Protein A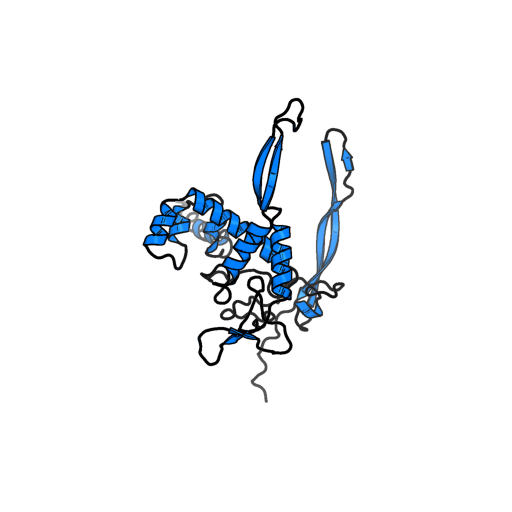F-A0AAU9YU44-F1 (afdb_monomer)

Mean predicted aligned error: 12.88 Å

Solvent-accessible surface area (backbone atoms only — not comparable to full-atom values): 16798 Å² total; per-residue (Å²): 136,88,78,81,94,77,74,73,80,78,52,57,66,65,57,58,67,72,68,58,75,82,84,77,38,76,64,49,55,58,68,41,95,79,55,57,48,57,62,41,44,72,65,51,68,92,61,50,74,71,54,37,56,50,42,60,73,37,44,70,58,49,50,53,50,30,52,50,52,50,55,48,48,52,45,45,25,59,76,22,61,48,40,60,62,37,68,71,79,63,65,78,61,76,39,99,62,51,97,82,49,85,65,71,52,60,57,51,49,54,50,43,52,63,70,44,48,38,82,44,69,52,52,71,25,78,98,68,32,63,87,43,63,53,71,46,82,36,77,48,66,62,66,61,45,45,54,51,50,50,53,32,57,79,63,43,42,58,30,37,75,36,95,83,70,83,48,75,38,66,66,54,82,89,55,80,80,82,55,99,85,52,42,69,44,74,72,81,83,74,73,33,61,45,66,34,81,88,80,62,25,82,27,22,52,73,36,76,36,34,84,90,46,90,54,54,34,6,38,62,60,34,23,64,71,62,44,63,47,80,44,82,43,78,43,82,42,82,36,84,70,42,80,44,92,98,79,47,77,49,59,45,85,38,82,43,82,41,80,46,36,27,15,38,65,80,78,76,92,81,80,88,83,89,131

Secondary structure (DSSP, 8-state):
-PPP--SSTTTHHHHHTSSS-S---TTHHHH-TT--HHHHHHH-TT--HHHHHHHHH-HHHHHHHHHHHHHHHHHHHHHHTTSSS-SPPPTT-SSTTGGG-SSHHHHHHHHHHHHTEEEEEEE-SGGG-SSSEEEEEEEPPHHHHHHHHHHHHHT-EEEEE-TTSSSEEESSTTSPPPPTTS-EESSPPP-TTSEETTTTEE-STT-EEBSS--STTBHHHHTTTS-EEEEEEEEEEEEEEEEETTTEEEEEEEEEEEEEEEEPPPPPS--SS--

Nearest PDB structures (foldseek):
  6ahy-assembly1_B  TM=8.128E-01  e=7.103E-20  Homo sapiens
  6ahy-assembly2_D  TM=7.631E-01  e=2.679E-19  Homo sapiens
  8tzp-assembly1_A  TM=7.710E-01  e=1.688E-19  Homo sapiens
  8tzr-assembly1_A  TM=7.557E-01  e=5.416E-17  Homo sapiens
  7drt-assembly1_A  TM=7.229E-01  e=9.158E-16  Homo sapiens

pLDDT: mean 78.81, std 18.18, range [33.81, 97.5]

Organism: Phodopus roborovskii (NCBI:txid109678)

Structure (mmCIF, N/CA/C/O backbone):
data_AF-A0AAU9YU44-F1
#
_entry.id   AF-A0AAU9YU44-F1
#
loop_
_atom_site.group_PDB
_atom_site.id
_atom_site.type_symbol
_atom_site.label_atom_id
_atom_site.label_alt_id
_atom_site.label_comp_id
_atom_site.label_asym_id
_atom_site.label_entity_id
_atom_site.label_seq_id
_atom_site.pdbx_PDB_ins_code
_atom_site.Cartn_x
_atom_site.Cartn_y
_atom_site.Cartn_z
_atom_site.occupancy
_atom_site.B_iso_or_equiv
_atom_site.auth_seq_id
_atom_site.auth_comp_id
_atom_site.auth_asym_id
_atom_site.auth_atom_id
_atom_site.pdbx_PDB_model_num
ATOM 1 N N . MET A 1 1 ? -11.456 -53.981 -44.068 1.00 38.41 1 MET A N 1
ATOM 2 C CA . MET A 1 1 ? -11.001 -53.810 -42.672 1.00 38.41 1 MET A CA 1
ATOM 3 C C . MET A 1 1 ? -11.144 -52.339 -42.321 1.00 38.41 1 MET A C 1
ATOM 5 O O . MET A 1 1 ? -10.368 -51.526 -42.798 1.00 38.41 1 MET A O 1
ATOM 9 N N . ASN A 1 2 ? -12.216 -52.006 -41.601 1.00 33.81 2 ASN A N 1
ATOM 10 C CA . ASN A 1 2 ? -12.519 -50.652 -41.141 1.00 33.81 2 ASN A CA 1
ATOM 11 C C . ASN A 1 2 ? -11.660 -50.336 -39.914 1.00 33.81 2 ASN A C 1
ATOM 13 O O . ASN A 1 2 ? -11.739 -51.052 -38.918 1.00 33.81 2 ASN A O 1
ATOM 17 N N . VAL A 1 3 ? -10.873 -49.264 -39.978 1.00 42.62 3 VAL A N 1
ATOM 18 C CA . VAL A 1 3 ? -10.210 -48.673 -38.809 1.00 42.62 3 VAL A CA 1
ATOM 19 C C . VAL A 1 3 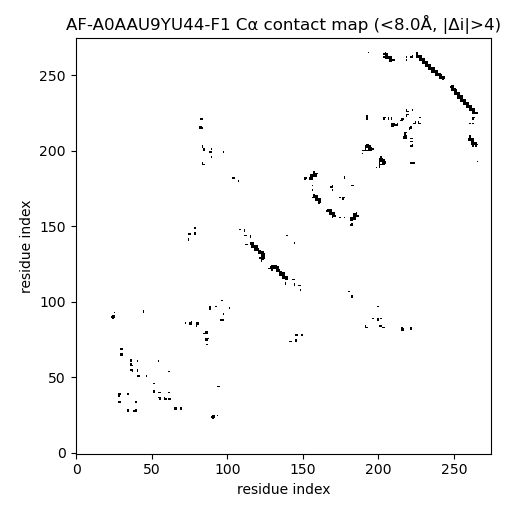? -11.118 -47.548 -38.298 1.00 42.62 3 VAL A C 1
ATOM 21 O O . VAL A 1 3 ? -11.436 -46.648 -39.077 1.00 42.62 3 VAL A O 1
ATOM 24 N N . PRO A 1 4 ? -11.594 -47.574 -37.040 1.00 43.22 4 PRO A N 1
ATOM 25 C CA . PRO A 1 4 ? -12.521 -46.565 -36.552 1.00 43.22 4 PRO A CA 1
ATOM 26 C C . PRO A 1 4 ? -11.762 -45.285 -36.179 1.00 43.22 4 PRO A C 1
ATOM 28 O O . PRO A 1 4 ? -10.951 -45.264 -35.257 1.00 43.22 4 PRO A O 1
ATOM 31 N N . LEU A 1 5 ? -12.076 -44.185 -36.864 1.00 48.25 5 LEU A N 1
ATOM 32 C CA . LEU A 1 5 ? -11.640 -42.812 -36.561 1.00 48.25 5 LEU A CA 1
ATOM 33 C C . LEU A 1 5 ? -12.420 -42.212 -35.365 1.00 48.25 5 LEU A C 1
ATOM 35 O O . LEU A 1 5 ? -12.920 -41.094 -35.430 1.00 48.25 5 LEU A O 1
ATOM 39 N N . GLY A 1 6 ? -12.577 -42.973 -34.277 1.00 50.00 6 GLY A N 1
ATOM 40 C CA . GLY A 1 6 ? -13.553 -42.688 -33.213 1.00 50.00 6 GLY A CA 1
ATOM 41 C C . GLY A 1 6 ? -12.992 -42.314 -31.837 1.00 50.00 6 GLY A C 1
ATOM 42 O O . GLY A 1 6 ? -13.730 -42.411 -30.865 1.00 50.00 6 GLY A O 1
ATOM 43 N N . GLY A 1 7 ? -11.711 -41.946 -31.709 1.00 50.41 7 GLY A N 1
ATOM 44 C CA . GLY A 1 7 ? -11.063 -41.820 -30.388 1.00 50.41 7 GLY A CA 1
ATOM 45 C C . GLY A 1 7 ? -10.505 -40.447 -29.998 1.00 50.41 7 GLY A C 1
ATOM 46 O O . GLY A 1 7 ? -10.217 -40.226 -28.826 1.00 50.41 7 GLY A O 1
ATOM 47 N N . ILE A 1 8 ? -10.336 -39.514 -30.939 1.00 54.56 8 ILE A N 1
ATOM 48 C CA . ILE A 1 8 ? -9.515 -38.309 -30.691 1.00 54.56 8 ILE A CA 1
ATOM 49 C C . ILE A 1 8 ? -10.348 -37.123 -30.160 1.00 54.56 8 ILE A C 1
ATOM 51 O O . ILE A 1 8 ? -9.821 -36.239 -29.490 1.00 54.56 8 ILE A O 1
ATOM 55 N N . TRP A 1 9 ? -11.669 -37.128 -30.354 1.00 50.50 9 TRP A N 1
ATOM 56 C CA . TRP A 1 9 ? -12.536 -35.989 -30.012 1.00 50.50 9 TRP A CA 1
ATOM 57 C C . TRP A 1 9 ? -13.041 -35.957 -28.561 1.00 50.50 9 TRP A C 1
ATOM 59 O O . TRP A 1 9 ? -13.569 -34.935 -28.132 1.00 50.50 9 TRP A O 1
ATOM 69 N N . LEU A 1 10 ? -12.860 -37.031 -27.782 1.00 49.72 10 LEU A N 1
ATOM 70 C CA . LEU A 1 10 ? -13.340 -37.098 -26.390 1.00 49.72 10 LEU A CA 1
ATOM 71 C C . LEU A 1 10 ? -12.300 -36.669 -25.343 1.00 49.72 10 LEU A C 1
ATOM 73 O O . LEU A 1 10 ? -12.660 -36.441 -24.193 1.00 49.72 10 LEU A O 1
ATOM 77 N N . TRP A 1 11 ? -11.033 -36.496 -25.731 1.00 49.69 11 TRP A N 1
ATOM 78 C CA . TRP A 1 11 ? -9.959 -36.102 -24.806 1.00 49.69 11 TRP A CA 1
ATOM 79 C C . TRP A 1 11 ? -9.581 -34.616 -24.886 1.00 49.69 11 TRP A C 1
ATOM 81 O O . TRP A 1 11 ? -8.988 -34.084 -23.950 1.00 49.69 11 TRP A O 1
ATOM 91 N N . LEU A 1 12 ? -9.983 -33.907 -25.948 1.00 50.59 12 LEU A N 1
ATOM 92 C CA . LEU A 1 12 ? -9.775 -32.458 -26.060 1.00 50.59 12 LEU A CA 1
ATOM 93 C C . LEU A 1 12 ? -10.498 -31.617 -24.984 1.00 50.59 12 LEU A C 1
ATOM 95 O O . LEU A 1 12 ? -9.893 -30.647 -24.526 1.00 50.59 12 LEU A O 1
ATOM 99 N N . PRO A 1 13 ? -11.715 -31.953 -24.504 1.00 52.06 13 PRO A N 1
ATOM 100 C CA . PRO A 1 13 ? -12.348 -31.173 -23.439 1.00 52.06 13 PRO A CA 1
ATOM 101 C C . PRO A 1 13 ? -11.667 -31.366 -22.075 1.00 52.06 13 PRO A C 1
ATOM 103 O O . PRO A 1 13 ? -11.690 -30.456 -21.255 1.00 52.06 13 PRO A O 1
ATOM 106 N N . LEU A 1 14 ? -11.034 -32.523 -21.836 1.00 52.06 14 LEU A N 1
ATOM 107 C CA . LEU A 1 14 ? -10.335 -32.837 -20.581 1.00 52.06 14 LEU A CA 1
ATOM 108 C C . LEU A 1 14 ? -8.945 -32.189 -20.491 1.00 52.06 14 LEU A C 1
ATOM 110 O O . LEU A 1 14 ? -8.472 -31.914 -19.393 1.00 52.06 14 LEU A O 1
ATOM 114 N N . LEU A 1 15 ? -8.308 -31.891 -21.628 1.00 50.09 15 LEU A N 1
ATOM 115 C CA . LEU A 1 15 ? -7.057 -31.123 -21.655 1.00 50.09 15 LEU A CA 1
ATOM 116 C C . LEU A 1 15 ? -7.301 -29.607 -21.505 1.00 50.09 15 LEU A C 1
ATOM 118 O O . LEU A 1 15 ? -6.457 -28.889 -20.973 1.00 50.09 15 LEU A O 1
ATOM 122 N N . LEU A 1 16 ? -8.469 -29.116 -21.938 1.00 46.66 16 LEU A N 1
ATOM 123 C CA . LEU A 1 16 ? -8.873 -27.708 -21.812 1.00 46.66 16 LEU A CA 1
ATOM 124 C C . LEU A 1 16 ? -9.319 -27.324 -20.392 1.00 46.66 16 LEU A C 1
ATOM 126 O O . LEU A 1 16 ? -9.240 -26.149 -20.038 1.00 46.66 16 LEU A O 1
ATOM 130 N N . THR A 1 17 ? -9.716 -28.285 -19.554 1.00 47.59 17 THR A N 1
ATOM 131 C CA . THR A 1 17 ? -10.000 -28.042 -18.127 1.00 47.59 17 THR A CA 1
ATOM 132 C C . THR A 1 17 ? -8.745 -28.003 -17.249 1.00 47.59 17 THR A C 1
ATOM 134 O O . THR A 1 17 ? -8.831 -27.579 -16.102 1.00 47.59 17 THR A O 1
ATOM 137 N N . TRP A 1 18 ? -7.575 -28.383 -17.777 1.00 44.16 18 TRP A N 1
ATOM 138 C CA . TRP A 1 18 ? -6.281 -28.309 -17.076 1.00 44.16 18 TRP A CA 1
ATOM 139 C C . TRP A 1 18 ? -5.474 -27.039 -17.392 1.00 44.16 18 TRP A C 1
ATOM 141 O O . TRP A 1 18 ? -4.444 -26.793 -16.770 1.00 44.16 18 TRP A O 1
ATOM 151 N N . LEU A 1 19 ? -5.943 -26.213 -18.333 1.00 39.38 19 LEU A N 1
ATOM 152 C CA . LEU A 1 19 ? -5.324 -24.931 -18.697 1.00 39.38 19 LEU A CA 1
ATOM 153 C C . LEU A 1 19 ? -6.111 -23.710 -18.208 1.00 39.38 19 LEU A C 1
ATOM 155 O O . LEU A 1 19 ? -5.702 -22.576 -18.465 1.00 39.38 19 LEU A O 1
ATOM 159 N N . THR A 1 20 ? -7.214 -23.900 -17.479 1.00 40.75 20 THR A N 1
ATOM 160 C CA . THR A 1 20 ? -7.809 -22.785 -16.742 1.00 40.75 20 THR A CA 1
ATOM 161 C C . THR A 1 20 ? -6.931 -22.500 -15.526 1.00 40.75 20 THR A C 1
ATOM 163 O O . THR A 1 20 ? -6.767 -23.400 -14.700 1.00 40.75 20 THR A O 1
ATOM 166 N N . PRO A 1 21 ? -6.365 -21.289 -15.380 1.00 39.91 21 PRO A N 1
ATOM 167 C CA . PRO A 1 21 ? -5.729 -20.919 -14.128 1.00 39.91 21 PRO A CA 1
ATOM 168 C C . PRO A 1 21 ? -6.748 -21.083 -12.999 1.00 39.91 21 PRO A C 1
ATOM 170 O O . PRO A 1 21 ? -7.932 -20.771 -13.172 1.00 39.91 21 PRO A O 1
ATOM 173 N N . GLU A 1 22 ? -6.281 -21.596 -11.861 1.00 41.62 22 GLU A N 1
ATOM 174 C CA . GLU A 1 22 ? -7.034 -21.586 -10.615 1.00 41.62 22 GLU A CA 1
ATOM 175 C C . GLU A 1 22 ? -7.677 -20.204 -10.424 1.00 41.62 22 GLU A C 1
ATOM 177 O O . GLU A 1 22 ? -7.012 -19.172 -10.509 1.00 41.62 22 GLU A O 1
ATOM 182 N N . VAL A 1 23 ? -9.001 -20.238 -10.271 1.00 38.69 23 VAL A N 1
ATOM 183 C CA . VAL A 1 23 ? -9.931 -19.194 -9.821 1.00 38.69 23 VAL A CA 1
ATOM 184 C C . VAL A 1 23 ? -9.278 -17.834 -9.531 1.00 38.69 23 VAL A C 1
ATOM 186 O O . VAL A 1 23 ? -8.551 -17.674 -8.557 1.00 38.69 23 VAL A O 1
ATOM 189 N N . SER A 1 24 ? -9.601 -16.826 -10.348 1.00 40.50 24 SER A N 1
ATOM 190 C CA . SER A 1 24 ? -9.254 -15.429 -10.075 1.00 40.50 24 SER A CA 1
ATOM 191 C C . SER A 1 24 ? -10.504 -14.648 -9.670 1.00 40.50 24 SER A C 1
ATOM 193 O O . SER A 1 24 ? -11.509 -14.664 -10.381 1.00 40.50 24 SER A O 1
ATOM 195 N N . SER A 1 25 ? -10.408 -13.984 -8.517 1.00 45.53 25 SER A N 1
ATOM 196 C CA . SER A 1 25 ? -11.329 -13.037 -7.877 1.00 45.53 25 SER A CA 1
ATOM 197 C C . SER A 1 25 ? -12.330 -12.327 -8.778 1.00 45.53 25 SER A C 1
ATOM 199 O O . SER A 1 25 ? -11.999 -11.918 -9.886 1.00 45.53 25 SER A O 1
ATOM 201 N N . SER A 1 26 ? -13.513 -12.024 -8.232 1.00 44.81 26 SER A N 1
ATOM 202 C CA . SER A 1 26 ? -14.491 -11.118 -8.862 1.00 44.81 26 SER A CA 1
ATOM 203 C C . SER A 1 26 ? -13.844 -9.843 -9.425 1.00 44.81 26 SER A C 1
ATOM 205 O O . SER A 1 26 ? -14.169 -9.446 -10.527 1.00 44.81 26 SER A O 1
ATOM 207 N N . TRP A 1 27 ? -12.822 -9.266 -8.796 1.00 49.62 27 TRP A N 1
ATOM 208 C CA . TRP A 1 27 ? -12.154 -8.047 -9.267 1.00 49.62 27 TRP A CA 1
ATOM 209 C C . TRP A 1 27 ? -11.301 -8.182 -10.545 1.00 49.62 27 TRP A C 1
ATOM 211 O O . TRP A 1 27 ? -10.761 -7.172 -11.014 1.00 49.62 27 TRP A O 1
ATOM 221 N N . TRP A 1 28 ? -11.222 -9.367 -11.167 1.00 48.84 28 TRP A N 1
ATOM 222 C CA . TRP A 1 28 ? -10.571 -9.553 -12.469 1.00 48.84 28 TRP A CA 1
ATOM 223 C C . TRP A 1 28 ? -11.101 -8.571 -13.526 1.00 48.84 28 TRP A C 1
ATOM 225 O O . TRP A 1 28 ? -10.311 -8.044 -14.306 1.00 48.84 28 TRP A O 1
ATOM 235 N N . TYR A 1 29 ? -12.396 -8.227 -13.505 1.00 52.50 29 TYR A N 1
ATOM 236 C CA . TYR A 1 29 ? -12.993 -7.296 -14.472 1.00 52.50 29 TYR A CA 1
ATOM 237 C C . TYR A 1 29 ? -12.500 -5.845 -14.326 1.00 52.50 29 TYR A C 1
ATOM 239 O O . TYR A 1 29 ? -12.558 -5.095 -15.296 1.00 52.50 29 TYR A O 1
ATOM 247 N N . MET A 1 30 ? -12.000 -5.432 -13.150 1.00 52.47 30 MET A N 1
ATOM 248 C CA . MET A 1 30 ? -11.399 -4.098 -12.972 1.00 52.47 30 MET A CA 1
ATOM 249 C C . MET A 1 30 ? -9.957 -4.054 -13.486 1.00 52.47 30 MET A C 1
ATOM 251 O O . MET A 1 30 ? -9.494 -3.007 -13.933 1.00 52.47 30 MET A O 1
ATOM 255 N N . ARG A 1 31 ? -9.246 -5.188 -13.394 1.00 46.00 31 ARG A N 1
ATOM 256 C CA . ARG A 1 31 ? -7.839 -5.346 -13.794 1.00 46.00 31 ARG A CA 1
ATOM 257 C C . ARG A 1 31 ? -7.680 -5.777 -15.253 1.00 46.00 31 ARG A C 1
ATOM 259 O O . ARG A 1 31 ? -6.611 -5.583 -15.824 1.00 46.00 31 ARG A O 1
ATOM 266 N N . ALA A 1 32 ? -8.719 -6.350 -15.859 1.00 47.09 32 ALA A N 1
ATOM 267 C CA . ALA A 1 32 ? -8.743 -6.710 -17.265 1.00 47.09 32 ALA A CA 1
ATOM 268 C C . ALA A 1 32 ? -8.636 -5.434 -18.104 1.00 47.09 32 ALA A C 1
ATOM 270 O O . ALA A 1 32 ? -9.619 -4.739 -18.351 1.00 47.09 32 ALA A O 1
ATOM 271 N N . THR A 1 33 ? -7.432 -5.159 -18.592 1.00 45.00 33 THR A N 1
ATOM 272 C CA . THR A 1 33 ? -7.067 -4.066 -19.503 1.00 45.00 33 THR A CA 1
ATOM 273 C C . THR A 1 33 ? -7.781 -4.118 -20.870 1.00 45.00 33 THR A C 1
ATOM 275 O O . THR A 1 33 ? -7.391 -3.413 -21.794 1.00 45.00 33 THR A O 1
ATOM 278 N N . GLY A 1 34 ? -8.860 -4.900 -20.997 1.00 48.19 34 GLY A N 1
ATOM 279 C CA . GLY A 1 34 ? -9.709 -5.028 -22.183 1.00 48.19 34 GLY A CA 1
ATOM 280 C C . GLY A 1 34 ? -11.190 -5.319 -21.893 1.00 48.19 34 GLY A C 1
ATOM 281 O O . GLY A 1 34 ? -11.927 -5.647 -22.819 1.00 48.19 34 GLY A O 1
ATOM 282 N N . GLY A 1 35 ? -11.656 -5.222 -20.640 1.00 55.31 35 GLY A N 1
ATOM 283 C CA . GLY A 1 35 ? -13.079 -5.378 -20.312 1.00 55.31 35 GLY A CA 1
ATOM 284 C C . GLY A 1 35 ? -13.880 -4.109 -20.624 1.00 55.31 35 GLY A C 1
ATOM 285 O O . GLY A 1 35 ? -13.477 -3.010 -20.250 1.00 55.31 35 GLY A O 1
ATOM 286 N N . SER A 1 36 ? -15.031 -4.237 -21.291 1.00 64.81 36 SER A N 1
ATOM 287 C CA . SER A 1 36 ? -15.947 -3.105 -21.493 1.00 64.81 36 SER A CA 1
ATOM 288 C C . SER A 1 36 ? -16.369 -2.520 -20.139 1.00 64.81 36 SER A C 1
ATOM 290 O O . SER A 1 36 ? -16.807 -3.257 -19.253 1.00 64.81 36 SER A O 1
ATOM 292 N N . SER A 1 37 ? -16.304 -1.192 -19.990 1.00 68.62 37 SER A N 1
ATOM 293 C CA . SER A 1 37 ? -16.797 -0.460 -18.808 1.00 68.62 37 SER A CA 1
ATOM 294 C C . SER A 1 37 ? -18.249 -0.807 -18.461 1.00 68.62 37 SER A C 1
ATOM 296 O O . SER A 1 37 ? -18.642 -0.733 -17.301 1.00 68.62 37 SER A O 1
ATOM 298 N N . ARG A 1 38 ? -19.024 -1.277 -19.445 1.00 73.12 38 ARG A N 1
ATOM 299 C CA . ARG A 1 38 ? -20.374 -1.818 -19.271 1.00 73.12 38 ARG A CA 1
ATOM 300 C C . ARG A 1 38 ? -20.391 -3.076 -18.393 1.00 73.12 38 ARG A C 1
ATOM 302 O O . ARG A 1 38 ? -21.127 -3.128 -17.416 1.00 73.12 38 ARG A O 1
ATOM 309 N N . VAL A 1 39 ? -19.521 -4.047 -18.679 1.00 75.62 39 VAL A N 1
ATOM 310 C CA . VAL A 1 39 ? -19.393 -5.292 -17.896 1.00 75.62 39 VAL A CA 1
ATOM 311 C C . VAL A 1 39 ? -18.920 -4.990 -16.475 1.00 75.62 39 VAL A C 1
ATOM 313 O O . VAL A 1 39 ? -19.402 -5.596 -15.522 1.00 75.62 39 VAL A O 1
ATOM 316 N N . MET A 1 40 ? -18.031 -4.006 -16.318 1.00 73.50 40 MET A N 1
ATOM 317 C CA . MET A 1 40 ? -17.618 -3.507 -15.006 1.00 73.50 40 MET A CA 1
ATOM 318 C C . MET A 1 40 ? -18.824 -2.961 -14.227 1.00 73.50 40 MET A C 1
ATOM 320 O O . MET A 1 40 ? -19.110 -3.441 -13.133 1.00 73.50 40 MET A O 1
ATOM 324 N N . CYS A 1 41 ? -19.570 -2.017 -14.811 1.00 79.38 41 CYS A N 1
ATOM 325 C CA . CYS A 1 41 ? -20.758 -1.412 -14.204 1.00 79.38 41 CYS A CA 1
ATOM 326 C C . CYS A 1 41 ? -21.843 -2.427 -13.837 1.00 79.38 41 CYS 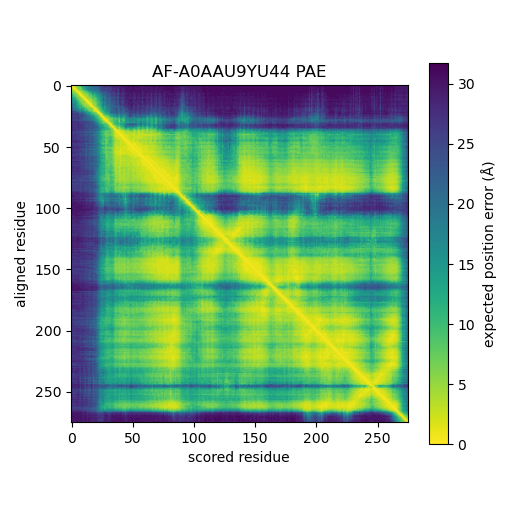A C 1
ATOM 328 O O . CYS A 1 41 ? -22.541 -2.224 -12.846 1.00 79.38 41 CYS A O 1
ATOM 330 N N . ASP A 1 42 ? -21.986 -3.504 -14.614 1.00 82.19 42 ASP A N 1
ATOM 331 C CA . ASP A 1 42 ? -22.975 -4.557 -14.381 1.00 82.19 42 ASP A CA 1
ATOM 332 C C . ASP A 1 42 ? -22.607 -5.490 -13.214 1.00 82.19 42 ASP A C 1
ATOM 334 O O . ASP A 1 42 ? -23.494 -5.983 -12.517 1.00 82.19 42 ASP A O 1
ATOM 338 N N . ASN A 1 43 ? -21.320 -5.627 -12.899 1.00 75.69 43 ASN A N 1
ATOM 339 C CA . ASN A 1 43 ? -20.849 -6.521 -11.840 1.00 75.69 43 ASN A CA 1
ATOM 340 C C . ASN A 1 43 ? -20.443 -5.811 -10.541 1.00 75.69 43 ASN A C 1
ATOM 342 O O . ASN A 1 43 ? -20.155 -6.490 -9.558 1.00 75.69 43 ASN A O 1
ATOM 346 N N . VAL A 1 44 ? -20.465 -4.470 -10.479 1.00 74.88 44 VAL A N 1
ATOM 347 C CA . VAL A 1 44 ? -20.207 -3.765 -9.213 1.00 74.88 44 VAL A CA 1
ATOM 348 C C . VAL A 1 44 ? -21.341 -4.050 -8.209 1.00 74.88 44 VAL A C 1
ATOM 350 O O . VAL A 1 44 ? -22.503 -3.689 -8.462 1.00 74.88 44 VAL A O 1
ATOM 353 N N . PRO A 1 45 ? -21.031 -4.668 -7.056 1.00 72.12 45 PRO A N 1
ATOM 354 C CA . PRO A 1 45 ? -22.019 -4.974 -6.031 1.00 72.12 45 PRO A CA 1
ATOM 355 C C . PRO A 1 45 ? -22.494 -3.698 -5.323 1.00 72.12 45 PRO A C 1
ATOM 357 O O . PRO A 1 45 ? -21.741 -2.744 -5.140 1.00 72.12 45 PRO A O 1
ATOM 360 N N . GLY A 1 46 ? -23.764 -3.671 -4.915 1.00 73.38 46 GLY A N 1
ATOM 361 C CA . GLY A 1 46 ? -24.335 -2.564 -4.138 1.00 73.38 46 GLY A CA 1
ATOM 362 C C . GLY A 1 46 ? -24.713 -1.305 -4.932 1.00 73.38 46 GLY A C 1
ATOM 363 O O . GLY A 1 46 ? -25.254 -0.374 -4.339 1.00 73.38 46 GLY A O 1
ATOM 364 N N . LEU A 1 47 ? -24.494 -1.258 -6.256 1.00 78.75 47 LEU A N 1
ATOM 365 C CA . LEU A 1 47 ? -24.990 -0.148 -7.079 1.00 78.75 47 LEU A CA 1
ATOM 366 C C . LEU A 1 47 ? -26.507 -0.226 -7.263 1.00 78.75 47 LEU A C 1
ATOM 368 O O . LEU A 1 47 ? -27.018 -1.185 -7.852 1.00 78.75 47 LEU A O 1
ATOM 372 N N . VAL A 1 48 ? -27.212 0.835 -6.856 1.00 87.31 48 VAL A N 1
ATOM 373 C CA . VAL A 1 48 ? -28.643 1.000 -7.162 1.00 87.31 48 VAL A CA 1
ATOM 374 C C . VAL A 1 48 ? -28.854 1.307 -8.647 1.00 87.31 48 VAL A C 1
ATOM 376 O O . VAL A 1 48 ? -27.962 1.832 -9.319 1.00 87.31 48 VAL A O 1
ATOM 379 N N . SER A 1 49 ? -30.058 1.059 -9.171 1.00 88.69 49 SER A N 1
ATOM 380 C CA . SER A 1 49 ? -30.369 1.190 -10.606 1.00 88.69 49 SER A CA 1
ATOM 381 C C . SER A 1 49 ? -29.970 2.547 -11.200 1.00 88.69 49 SER A C 1
ATOM 383 O O . SER A 1 49 ? -29.382 2.608 -12.280 1.00 88.69 49 SER A O 1
ATOM 385 N N . ARG A 1 50 ? -30.193 3.647 -10.467 1.00 89.62 50 ARG A N 1
ATOM 386 C CA . ARG A 1 50 ? -29.798 5.000 -10.902 1.00 89.62 50 ARG A CA 1
ATOM 387 C C . ARG A 1 50 ? -28.277 5.184 -10.980 1.00 89.62 50 ARG A C 1
ATOM 389 O O . ARG A 1 50 ? -27.795 5.833 -11.905 1.00 89.62 50 ARG A O 1
ATOM 396 N N . GLN A 1 51 ? -27.517 4.616 -10.041 1.00 85.06 51 GLN A N 1
ATOM 397 C CA . GLN A 1 51 ? -26.050 4.663 -10.055 1.00 85.06 51 GLN A CA 1
ATOM 398 C C . GLN A 1 51 ? -25.483 3.811 -11.192 1.00 85.06 51 GLN A C 1
ATOM 400 O O . GLN A 1 51 ? -24.543 4.229 -11.858 1.00 85.06 51 GLN A O 1
ATOM 405 N N . ARG A 1 52 ? -26.100 2.660 -11.472 1.00 88.25 52 ARG A N 1
ATOM 406 C CA . ARG A 1 52 ? -25.731 1.793 -12.597 1.00 88.25 52 ARG A CA 1
ATOM 407 C C . ARG A 1 52 ? -25.937 2.487 -13.942 1.00 88.25 52 ARG A C 1
ATOM 409 O O . ARG A 1 52 ? -25.049 2.477 -14.785 1.00 88.25 52 ARG A O 1
ATOM 416 N N . GLN A 1 53 ? -27.056 3.190 -14.115 1.00 90.25 53 GLN A N 1
ATOM 417 C CA . GLN A 1 53 ? -27.285 4.026 -15.300 1.00 90.25 53 GLN A CA 1
ATOM 418 C C . GLN A 1 53 ? -26.270 5.169 -15.431 1.00 90.25 53 GLN A C 1
ATOM 420 O O . GLN A 1 53 ? -25.906 5.532 -16.546 1.00 90.25 53 GLN A O 1
ATOM 425 N N . LEU A 1 54 ? -25.839 5.768 -14.316 1.00 90.12 54 LEU A N 1
ATOM 426 C CA . LEU A 1 54 ? -24.807 6.807 -14.329 1.00 90.12 54 LEU A CA 1
ATOM 427 C C . LEU A 1 54 ? -23.435 6.228 -14.707 1.00 90.12 54 LEU A C 1
ATOM 429 O O . LEU A 1 54 ? -22.731 6.819 -15.517 1.00 90.12 54 LEU A O 1
ATOM 433 N N . CYS A 1 55 ? -23.100 5.055 -14.170 1.00 86.50 55 CYS A N 1
ATOM 434 C CA . CYS A 1 55 ? -21.891 4.298 -14.489 1.00 86.50 55 CYS A CA 1
ATOM 435 C C . CYS A 1 55 ? -21.794 4.029 -16.000 1.00 86.50 55 CYS A C 1
ATOM 437 O O . CYS A 1 55 ? -20.802 4.383 -16.636 1.00 86.50 55 CYS A O 1
ATOM 439 N N . HIS A 1 56 ? -22.881 3.522 -16.594 1.00 89.19 56 HIS A N 1
ATOM 440 C CA . HIS A 1 56 ? -22.979 3.263 -18.035 1.00 89.19 56 HIS A CA 1
ATOM 441 C C . HIS A 1 56 ? -22.856 4.525 -18.899 1.00 89.19 56 HIS A C 1
ATOM 443 O O . HIS A 1 56 ? -22.361 4.453 -20.020 1.00 89.19 56 HIS A O 1
ATOM 449 N N . ARG A 1 57 ? -23.284 5.688 -18.388 1.00 90.31 57 ARG A N 1
ATOM 450 C CA . ARG A 1 57 ? -23.206 6.977 -19.099 1.00 90.31 57 ARG A CA 1
ATOM 451 C C . ARG A 1 57 ? -21.810 7.599 -19.115 1.00 90.31 57 ARG A C 1
ATOM 453 O O . ARG A 1 57 ? -21.559 8.461 -19.951 1.00 90.31 57 ARG A O 1
ATOM 460 N N . HIS A 1 58 ? -20.910 7.178 -18.228 1.00 88.50 58 HIS A N 1
ATOM 461 C CA . HIS A 1 58 ? -19.564 7.745 -18.112 1.00 88.50 58 HIS A CA 1
ATOM 462 C C . HIS A 1 58 ? -18.474 6.662 -18.191 1.00 88.50 58 HIS A C 1
ATOM 464 O O . HIS A 1 58 ? -17.712 6.472 -17.237 1.00 88.50 58 HIS A O 1
ATOM 470 N N . PRO A 1 59 ? -18.357 5.958 -19.332 1.00 84.12 59 PRO A N 1
ATOM 471 C CA . PRO A 1 59 ? -17.429 4.839 -19.488 1.00 84.12 59 PRO A CA 1
ATOM 472 C C . PRO A 1 59 ? -15.956 5.238 -19.299 1.00 84.12 59 PRO A C 1
ATOM 474 O O . PRO A 1 59 ? -15.196 4.487 -18.687 1.00 84.12 59 PRO A O 1
ATOM 477 N N . ASP A 1 60 ? -15.552 6.428 -19.759 1.00 82.25 60 ASP A N 1
ATOM 478 C CA . ASP A 1 60 ? -14.179 6.926 -19.599 1.00 82.25 60 ASP A CA 1
ATOM 479 C C . ASP A 1 60 ? -13.817 7.190 -18.134 1.00 82.25 60 ASP A C 1
ATOM 481 O O . ASP A 1 60 ? -12.701 6.892 -17.701 1.00 82.25 60 ASP A O 1
ATOM 485 N N . VAL A 1 61 ? -14.778 7.693 -17.352 1.00 84.81 61 VAL A N 1
ATOM 486 C CA . VAL A 1 61 ? -14.612 7.915 -15.910 1.00 84.81 61 VAL A CA 1
ATOM 487 C C . VAL A 1 61 ? -14.472 6.577 -15.194 1.00 84.81 61 VAL A C 1
ATOM 489 O O . VAL A 1 61 ? -13.599 6.429 -14.346 1.00 84.81 61 VAL A O 1
ATOM 492 N N . MET A 1 62 ? -15.268 5.575 -15.572 1.00 80.31 62 MET A N 1
ATOM 493 C CA . MET A 1 62 ? -15.181 4.237 -14.983 1.00 80.31 62 MET A CA 1
ATOM 494 C C . MET A 1 62 ? -13.845 3.551 -15.270 1.00 80.31 62 MET A C 1
ATOM 496 O O . MET A 1 62 ? -13.282 2.925 -14.375 1.00 80.31 62 MET A O 1
ATOM 500 N N . ARG A 1 63 ? -13.279 3.738 -16.468 1.00 79.81 63 ARG A N 1
ATOM 501 C CA . ARG A 1 63 ? -11.914 3.281 -16.771 1.00 79.81 63 ARG A CA 1
ATOM 502 C C . ARG A 1 63 ? -10.882 3.957 -15.866 1.00 79.81 63 ARG A C 1
ATOM 504 O O . ARG A 1 63 ? -10.025 3.275 -15.312 1.00 79.81 63 ARG A O 1
ATOM 511 N N . ALA A 1 64 ? -10.974 5.274 -15.681 1.00 80.88 64 ALA A N 1
ATOM 512 C CA . ALA A 1 64 ? -10.076 6.006 -14.786 1.00 80.88 64 ALA A CA 1
ATOM 513 C C . ALA A 1 64 ? -10.226 5.566 -13.317 1.00 80.88 64 ALA A C 1
ATOM 515 O O . ALA A 1 64 ? -9.225 5.405 -12.622 1.00 80.88 64 ALA A O 1
ATOM 516 N N . ILE A 1 65 ? -11.456 5.308 -12.859 1.00 76.38 65 ILE A N 1
ATOM 517 C CA . ILE A 1 65 ? -11.735 4.750 -11.528 1.00 76.38 65 ILE A CA 1
ATOM 518 C C . ILE A 1 65 ? -11.090 3.369 -11.383 1.00 76.38 65 ILE A C 1
ATOM 520 O O . ILE A 1 65 ? -10.430 3.120 -10.379 1.00 76.38 65 ILE A O 1
ATOM 524 N N . GLY A 1 66 ? -11.233 2.493 -12.382 1.00 75.06 66 GLY A N 1
ATOM 525 C CA . GLY A 1 66 ? -10.623 1.162 -12.373 1.00 75.06 66 GLY A CA 1
ATOM 526 C C . GLY A 1 66 ? -9.102 1.205 -12.239 1.00 75.06 66 GLY A C 1
ATOM 527 O O . GLY A 1 66 ? -8.544 0.542 -11.366 1.00 75.06 66 GLY A O 1
ATOM 528 N N . LEU A 1 67 ? -8.443 2.054 -13.033 1.00 78.12 67 LEU A N 1
ATOM 529 C CA . LEU A 1 67 ? -6.997 2.275 -12.939 1.00 78.12 67 LEU A CA 1
ATOM 530 C C . LEU A 1 67 ? -6.590 2.850 -11.575 1.00 78.12 67 LEU A C 1
ATOM 532 O O . LEU A 1 67 ? -5.624 2.384 -10.980 1.00 78.12 67 LEU A O 1
ATOM 536 N N . GLY A 1 68 ? -7.345 3.819 -11.051 1.00 75.94 68 GLY A N 1
ATOM 537 C CA . GLY A 1 68 ? -7.075 4.413 -9.740 1.00 75.94 68 GLY A CA 1
ATOM 538 C C . GLY A 1 68 ? -7.217 3.417 -8.586 1.00 75.94 68 GLY A C 1
ATOM 539 O O . GLY A 1 68 ? -6.400 3.423 -7.668 1.00 75.94 68 GLY A O 1
ATOM 540 N N . VAL A 1 69 ? -8.215 2.530 -8.643 1.00 75.25 69 VAL A N 1
ATOM 541 C CA . VAL A 1 69 ? -8.378 1.436 -7.672 1.00 75.25 69 VAL A CA 1
ATOM 542 C C . VAL A 1 69 ? -7.206 0.460 -7.758 1.00 75.25 69 VAL A C 1
ATOM 544 O O . VAL A 1 69 ? -6.683 0.067 -6.721 1.00 75.25 69 VAL A O 1
ATOM 547 N N . ALA A 1 70 ? -6.756 0.106 -8.965 1.00 76.44 70 ALA A N 1
ATOM 548 C CA . ALA A 1 70 ? -5.614 -0.789 -9.146 1.00 76.44 70 ALA A CA 1
ATOM 549 C C . ALA A 1 70 ? -4.313 -0.199 -8.575 1.00 76.44 70 ALA A C 1
ATOM 551 O O . ALA A 1 70 ? -3.600 -0.893 -7.849 1.00 76.44 70 ALA A O 1
ATOM 552 N N . GLU A 1 71 ? -4.041 1.080 -8.848 1.00 81.69 71 GLU A N 1
ATOM 553 C CA . GLU A 1 71 ? -2.892 1.807 -8.292 1.00 81.69 71 GLU A CA 1
ATOM 554 C C . GLU A 1 71 ? -2.957 1.855 -6.758 1.00 81.69 71 GLU A C 1
ATOM 556 O O . GLU A 1 71 ? -1.982 1.566 -6.064 1.00 81.69 71 GLU A O 1
ATOM 561 N N . TRP A 1 72 ? -4.143 2.135 -6.213 1.00 77.62 72 TRP A N 1
ATOM 562 C CA . TRP A 1 72 ? -4.366 2.137 -4.773 1.00 77.62 72 TRP A CA 1
ATOM 563 C C . TRP A 1 72 ? -4.129 0.770 -4.130 1.00 77.62 72 TRP A C 1
ATOM 565 O O . TRP A 1 72 ? -3.456 0.682 -3.102 1.00 77.62 72 TRP A O 1
ATOM 575 N N . THR A 1 73 ? -4.653 -0.305 -4.720 1.00 79.44 73 THR A N 1
ATOM 576 C CA . THR A 1 73 ? -4.440 -1.663 -4.211 1.00 79.44 73 THR A CA 1
ATOM 577 C C . THR A 1 73 ? -2.961 -2.036 -4.248 1.00 79.44 73 THR A C 1
ATOM 579 O O . THR A 1 73 ? -2.462 -2.595 -3.273 1.00 79.44 73 THR A O 1
ATOM 582 N N . ALA A 1 74 ? -2.244 -1.684 -5.318 1.00 84.56 74 ALA A N 1
ATOM 583 C CA . ALA A 1 74 ? -0.807 -1.925 -5.419 1.00 84.56 74 ALA A CA 1
ATOM 584 C C . ALA A 1 74 ? -0.025 -1.188 -4.320 1.00 84.56 74 ALA A C 1
ATOM 586 O O . ALA A 1 74 ? 0.866 -1.768 -3.696 1.00 84.56 74 ALA A O 1
ATOM 587 N N . GLU A 1 75 ? -0.389 0.058 -4.021 1.00 87.75 75 GLU A N 1
ATOM 588 C CA . GLU A 1 75 ? 0.227 0.820 -2.935 1.00 87.75 75 GLU A CA 1
ATOM 589 C C . GLU A 1 75 ? -0.128 0.257 -1.553 1.00 87.75 75 GLU A C 1
ATOM 591 O O . GLU A 1 75 ? 0.733 0.164 -0.682 1.00 87.75 75 GLU A O 1
ATOM 596 N N . CYS A 1 76 ? -1.367 -0.189 -1.345 1.00 84.44 76 CYS A N 1
ATOM 597 C CA . CYS A 1 76 ? -1.758 -0.846 -0.103 1.00 84.44 76 CYS A CA 1
ATOM 598 C C . CYS A 1 76 ? -0.951 -2.132 0.128 1.00 84.44 76 CYS A C 1
ATOM 600 O O . CYS A 1 76 ? -0.356 -2.320 1.190 1.00 84.44 76 CYS A O 1
ATOM 602 N N . GLN A 1 77 ? -0.852 -2.982 -0.895 1.00 87.69 77 GLN A N 1
ATOM 603 C CA . GLN A 1 77 ? -0.005 -4.174 -0.867 1.00 87.69 77 GLN A CA 1
ATOM 604 C C . GLN A 1 77 ? 1.461 -3.812 -0.626 1.00 87.69 77 GLN A C 1
ATOM 606 O O . GLN A 1 77 ? 2.140 -4.499 0.133 1.00 87.69 77 GLN A O 1
ATOM 611 N N . HIS A 1 78 ? 1.949 -2.710 -1.204 1.00 91.00 78 HIS A N 1
ATOM 612 C CA . HIS A 1 78 ? 3.298 -2.218 -0.952 1.00 91.00 78 HIS A CA 1
ATOM 613 C C . HIS A 1 78 ? 3.512 -1.865 0.526 1.00 91.00 78 HIS A C 1
ATOM 615 O O . HIS A 1 78 ? 4.465 -2.367 1.126 1.00 91.00 78 HIS A O 1
ATOM 621 N N . GLN A 1 79 ? 2.642 -1.047 1.122 1.00 89.69 79 GLN A N 1
ATOM 622 C CA . GLN A 1 79 ? 2.750 -0.620 2.524 1.00 89.69 79 GLN A CA 1
ATOM 623 C C . GLN A 1 79 ? 2.654 -1.816 3.491 1.00 89.69 79 GLN A C 1
ATOM 625 O O . GLN A 1 79 ? 3.424 -1.925 4.446 1.00 89.69 79 GLN A O 1
ATOM 630 N N . PHE A 1 80 ? 1.785 -2.786 3.193 1.00 90.31 80 PHE A N 1
ATOM 631 C CA . PHE A 1 80 ? 1.533 -3.952 4.044 1.00 90.31 80 PHE A CA 1
ATOM 632 C C . PHE A 1 80 ? 2.345 -5.213 3.680 1.00 90.31 80 PHE A C 1
ATOM 634 O O . PHE A 1 80 ? 2.172 -6.253 4.313 1.00 90.31 80 PHE A O 1
ATOM 641 N N . ARG A 1 81 ? 3.283 -5.157 2.725 1.00 90.12 81 ARG A N 1
ATOM 642 C CA . ARG A 1 81 ? 4.008 -6.345 2.207 1.00 90.12 81 ARG A CA 1
ATOM 643 C C . ARG A 1 81 ? 4.708 -7.193 3.285 1.00 90.12 81 ARG A C 1
ATOM 645 O O . ARG A 1 81 ? 4.790 -8.411 3.160 1.00 90.12 81 ARG A O 1
ATOM 652 N N . GLN A 1 82 ? 5.182 -6.547 4.350 1.00 90.69 82 GLN A N 1
ATOM 653 C CA . GLN A 1 82 ? 5.890 -7.164 5.482 1.00 90.69 82 GLN A CA 1
ATOM 654 C C . GLN A 1 82 ? 4.977 -7.475 6.685 1.00 90.69 82 GLN A C 1
ATOM 656 O O . GLN A 1 82 ? 5.451 -7.934 7.716 1.00 90.69 82 GLN A O 1
ATOM 661 N N . HIS A 1 83 ? 3.669 -7.228 6.582 1.00 91.00 83 HIS A N 1
ATOM 662 C CA . HIS A 1 83 ? 2.698 -7.411 7.667 1.00 91.00 83 HIS A CA 1
ATOM 663 C C . HIS A 1 83 ? 1.930 -8.721 7.503 1.00 91.00 83 HIS A C 1
ATOM 665 O O . HIS A 1 83 ? 1.840 -9.246 6.393 1.00 91.00 83 HIS A O 1
ATOM 671 N N . ARG A 1 84 ? 1.366 -9.264 8.598 1.00 90.88 84 ARG A N 1
ATOM 672 C CA . ARG A 1 84 ? 0.585 -10.525 8.590 1.00 90.88 84 ARG A CA 1
ATOM 673 C C . ARG A 1 84 ? -0.634 -10.440 7.673 1.00 90.88 84 ARG A C 1
ATOM 675 O O . ARG A 1 84 ? -0.897 -11.373 6.923 1.00 90.88 84 ARG A O 1
ATOM 682 N N . TRP A 1 85 ? -1.296 -9.289 7.670 1.00 88.69 85 TRP A N 1
ATOM 683 C CA . TRP A 1 85 ? -2.234 -8.904 6.626 1.00 88.69 85 TRP A CA 1
ATOM 684 C C . TRP A 1 85 ? -1.486 -8.087 5.575 1.00 88.69 85 TRP A C 1
ATOM 686 O O . TRP A 1 85 ? -0.927 -7.045 5.901 1.00 88.69 85 TRP A O 1
ATOM 696 N N . ASN A 1 86 ? -1.445 -8.570 4.334 1.00 86.00 86 ASN A N 1
ATOM 697 C CA . ASN A 1 86 ? -0.671 -7.983 3.235 1.00 86.00 86 ASN A CA 1
ATOM 698 C C . ASN A 1 86 ? -1.547 -7.239 2.210 1.00 86.00 86 ASN A C 1
ATOM 700 O O . ASN A 1 86 ? -1.139 -7.062 1.066 1.00 86.00 86 ASN A O 1
ATOM 704 N N . CYS A 1 87 ? -2.753 -6.828 2.611 1.00 81.75 87 CYS A N 1
ATOM 705 C CA . CYS A 1 87 ? -3.735 -6.177 1.745 1.00 81.75 87 CYS A CA 1
ATOM 706 C C . CYS A 1 87 ? -4.225 -7.026 0.552 1.00 81.75 87 CYS A C 1
ATOM 708 O O . CYS A 1 87 ? -4.703 -6.494 -0.449 1.00 81.75 87 CYS A O 1
ATOM 710 N N . ASN A 1 88 ? -4.148 -8.357 0.656 1.00 76.75 88 ASN A N 1
ATOM 711 C CA . ASN A 1 88 ? -4.852 -9.252 -0.259 1.00 76.75 88 ASN A CA 1
ATOM 712 C C . ASN A 1 88 ? -6.305 -9.426 0.197 1.00 76.75 88 ASN A C 1
ATOM 714 O O . ASN A 1 88 ? -6.570 -9.642 1.380 1.00 76.75 88 ASN A O 1
ATOM 718 N N . THR A 1 89 ? -7.241 -9.342 -0.744 1.00 62.31 89 THR A N 1
ATOM 719 C CA . THR A 1 89 ? -8.664 -9.598 -0.509 1.00 62.31 89 THR A CA 1
ATOM 720 C C . THR A 1 89 ? -8.988 -11.065 -0.782 1.00 62.31 89 THR A C 1
ATOM 722 O O . THR A 1 89 ? -8.377 -11.702 -1.641 1.00 62.31 89 THR A O 1
ATOM 725 N N . LEU A 1 90 ? -9.940 -11.629 -0.039 1.00 58.91 90 LEU A N 1
ATOM 726 C CA . LEU A 1 90 ? -10.483 -12.953 -0.340 1.00 58.91 90 LEU A CA 1
ATOM 727 C C . LEU A 1 90 ? -11.357 -12.886 -1.601 1.00 58.91 90 LEU A C 1
ATOM 729 O O . LEU A 1 90 ? -12.092 -11.923 -1.815 1.00 58.91 90 LEU A O 1
ATOM 733 N N . ASP A 1 91 ? -11.314 -13.952 -2.404 1.00 49.81 91 ASP A N 1
ATOM 734 C CA . ASP A 1 91 ? -11.898 -14.087 -3.754 1.00 49.81 91 ASP A CA 1
ATOM 735 C C . ASP A 1 91 ? -13.404 -13.778 -3.901 1.00 49.81 91 ASP A C 1
ATOM 737 O O . ASP A 1 91 ? -13.929 -13.739 -5.019 1.00 49.81 91 ASP A O 1
ATOM 741 N N . ARG A 1 92 ? -14.128 -13.549 -2.800 1.00 47.12 92 ARG A N 1
ATOM 742 C CA . ARG A 1 92 ? -15.583 -13.328 -2.780 1.00 47.12 92 ARG A CA 1
ATOM 743 C C . ARG A 1 92 ? -16.043 -12.124 -1.964 1.00 47.12 92 ARG A C 1
ATOM 745 O O . ARG A 1 92 ? -17.249 -11.921 -1.860 1.00 47.12 92 ARG A O 1
ATOM 752 N N . ASP A 1 93 ? -15.135 -11.304 -1.441 1.00 50.44 93 ASP A N 1
ATOM 753 C CA . ASP A 1 93 ? -15.553 -10.090 -0.747 1.00 50.44 93 ASP A CA 1
ATOM 754 C C . ASP A 1 93 ? -15.943 -8.998 -1.749 1.00 50.44 93 ASP A C 1
ATOM 756 O O . ASP A 1 93 ? -15.134 -8.432 -2.488 1.00 50.44 93 ASP A O 1
ATOM 760 N N . HIS A 1 94 ? -17.243 -8.711 -1.765 1.00 49.03 94 HIS A N 1
ATOM 761 C CA . HIS A 1 94 ? -17.897 -7.692 -2.589 1.00 49.03 94 HIS A CA 1
ATOM 762 C C . HIS A 1 94 ? -17.447 -6.262 -2.245 1.00 49.03 94 HIS A C 1
ATOM 764 O O . HIS A 1 94 ? -17.760 -5.311 -2.958 1.00 49.03 94 HIS A O 1
ATOM 770 N N . SER A 1 95 ? -16.739 -6.081 -1.135 1.00 51.66 95 SER A N 1
ATOM 771 C CA . SER A 1 95 ? -16.204 -4.803 -0.698 1.00 51.66 95 SER A CA 1
ATOM 772 C C . SER A 1 95 ? -14.702 -4.754 -0.953 1.00 51.66 95 SER A C 1
ATOM 774 O O . SER A 1 95 ? -13.938 -5.531 -0.392 1.00 51.66 95 SER A O 1
ATOM 776 N N . LEU A 1 96 ? -14.274 -3.760 -1.739 1.00 48.62 96 LEU A N 1
ATOM 777 C CA . LEU A 1 96 ? -12.864 -3.424 -2.007 1.00 48.62 96 LEU A CA 1
ATOM 778 C C . LEU A 1 96 ? -11.996 -3.288 -0.736 1.00 48.62 96 LEU A C 1
ATOM 780 O O . LEU A 1 96 ? -10.776 -3.327 -0.840 1.00 48.62 96 LEU A O 1
ATOM 784 N N . PHE A 1 97 ? -12.613 -3.158 0.447 1.00 48.03 97 PHE A N 1
ATOM 785 C CA . PHE A 1 97 ? -11.956 -3.052 1.757 1.00 48.03 97 PHE A CA 1
ATOM 786 C C . PHE A 1 97 ? -12.586 -3.932 2.853 1.00 48.03 97 PHE A C 1
ATOM 788 O O . PHE A 1 97 ? -12.453 -3.624 4.038 1.00 48.03 97 PHE A O 1
ATOM 795 N N . GLY A 1 98 ? -13.305 -5.003 2.497 1.00 46.69 98 GLY A N 1
ATOM 796 C CA . GLY A 1 98 ? -14.011 -5.827 3.485 1.00 46.69 98 GLY A CA 1
ATOM 797 C C . GLY A 1 98 ? -15.156 -5.073 4.183 1.00 46.69 98 GLY A C 1
ATOM 798 O O . GLY A 1 98 ? -15.512 -3.949 3.816 1.00 46.69 98 GLY A O 1
ATOM 799 N N . ARG A 1 99 ? -15.808 -5.707 5.164 1.00 43.38 99 ARG A N 1
ATOM 800 C CA . ARG A 1 99 ? -16.956 -5.131 5.900 1.00 43.38 99 ARG A CA 1
ATOM 801 C C . ARG A 1 99 ? -16.563 -4.047 6.923 1.00 43.38 99 ARG A C 1
ATOM 803 O O . ARG A 1 99 ? -17.443 -3.425 7.503 1.00 43.38 99 ARG A O 1
ATOM 810 N N . VAL A 1 100 ? -15.268 -3.768 7.100 1.00 41.16 100 VAL A N 1
ATOM 811 C CA . VAL A 1 100 ? -14.744 -3.019 8.262 1.00 41.16 100 VAL A CA 1
ATOM 812 C C . VAL A 1 100 ? -14.317 -1.566 7.947 1.00 41.16 100 VAL A C 1
ATOM 814 O O . VAL A 1 100 ? -14.088 -0.784 8.863 1.00 41.16 100 VAL A O 1
ATOM 817 N N . LEU A 1 101 ? -14.267 -1.116 6.682 1.00 47.91 101 LEU A N 1
ATOM 818 C CA . LEU A 1 101 ? -13.577 0.152 6.331 1.00 47.91 101 LEU A CA 1
ATOM 819 C C . LEU A 1 101 ? -14.360 1.171 5.475 1.00 47.91 101 LEU A C 1
ATOM 821 O O . LEU A 1 101 ? -13.769 1.991 4.774 1.00 47.91 101 LEU A O 1
ATOM 825 N N . LEU A 1 102 ? -15.693 1.171 5.488 1.00 43.69 102 LEU A N 1
ATOM 826 C CA . LEU A 1 102 ? -16.427 1.700 4.325 1.00 43.69 102 LEU A CA 1
ATOM 827 C C . LEU A 1 102 ? -16.861 3.181 4.303 1.00 43.69 102 LEU A C 1
ATOM 829 O O . LEU A 1 102 ? -17.368 3.605 3.269 1.00 43.69 102 LEU A O 1
ATOM 833 N N . ARG A 1 103 ? -16.654 4.024 5.331 1.00 41.47 103 ARG A N 1
ATOM 834 C CA . ARG A 1 103 ? -17.071 5.456 5.232 1.00 41.47 103 ARG A CA 1
ATOM 835 C C . ARG A 1 103 ? -16.001 6.493 5.575 1.00 41.47 103 ARG A C 1
ATOM 837 O O . ARG A 1 103 ? -15.848 7.463 4.838 1.00 41.47 103 ARG A O 1
ATOM 844 N N . THR A 1 104 ? -15.215 6.292 6.626 1.00 43.44 104 THR A N 1
ATOM 845 C CA . THR A 1 104 ? -14.162 7.241 7.043 1.00 43.44 104 THR A CA 1
ATOM 846 C C . THR A 1 104 ? -12.920 7.173 6.146 1.00 43.44 104 THR A C 1
ATOM 848 O O . THR A 1 104 ? -12.273 8.191 5.907 1.00 43.44 104 THR A O 1
ATOM 851 N N . CYS A 1 105 ? -12.623 5.994 5.587 1.00 55.97 105 CYS A N 1
ATOM 852 C CA . CYS A 1 105 ? -11.438 5.755 4.761 1.00 55.97 105 CYS A CA 1
ATOM 853 C C . CYS A 1 105 ? -11.486 6.519 3.423 1.00 55.97 105 CYS A C 1
ATOM 855 O O . CYS A 1 105 ? -10.513 7.175 3.058 1.00 55.97 105 CYS A O 1
ATOM 857 N N . LEU A 1 106 ? -12.639 6.532 2.736 1.00 55.22 106 LEU A N 1
ATOM 858 C CA . LEU A 1 106 ? -12.783 7.184 1.426 1.00 55.22 106 LEU A CA 1
ATOM 859 C C . LEU A 1 106 ? -12.612 8.712 1.503 1.00 55.22 106 LEU A C 1
ATOM 861 O O . LEU A 1 106 ? -11.952 9.310 0.655 1.00 55.22 106 LEU A O 1
ATOM 865 N N . CYS A 1 107 ? -13.170 9.357 2.531 1.00 60.47 107 CYS A N 1
ATOM 866 C CA . CYS A 1 107 ? -13.035 10.805 2.718 1.00 60.47 107 CYS A CA 1
ATOM 867 C C . CYS A 1 107 ? -11.594 11.210 3.052 1.00 60.47 107 CYS A C 1
ATOM 869 O O . CYS A 1 107 ? -11.088 12.181 2.488 1.00 60.47 107 CYS A O 1
ATOM 871 N N . LEU A 1 108 ? -10.925 10.454 3.928 1.00 67.94 108 LEU A N 1
ATOM 872 C CA . LEU A 1 108 ? -9.521 10.687 4.274 1.00 67.94 108 LEU A CA 1
ATOM 873 C C . LEU A 1 108 ? -8.598 10.439 3.081 1.00 67.94 108 LEU A C 1
ATOM 875 O O . LEU A 1 108 ? -7.671 11.214 2.857 1.00 67.94 108 LEU A O 1
ATOM 879 N N . PHE A 1 109 ? -8.888 9.421 2.273 1.00 71.88 109 PHE A N 1
ATOM 880 C CA . PHE A 1 109 ? -8.179 9.170 1.026 1.00 71.88 109 PHE A CA 1
ATOM 881 C C . PHE A 1 109 ? -8.292 10.358 0.061 1.00 71.88 109 PHE A C 1
ATOM 883 O O . PHE A 1 109 ? -7.278 10.897 -0.380 1.00 71.88 109 PHE A O 1
ATOM 890 N N . LEU A 1 110 ? -9.510 10.838 -0.211 1.00 76.12 110 LEU A N 1
ATOM 891 C CA . LEU A 1 110 ? -9.718 11.994 -1.091 1.00 76.12 110 LEU A CA 1
ATOM 892 C C . LEU A 1 110 ? -9.040 13.262 -0.554 1.00 76.12 110 LEU A C 1
ATOM 894 O O . LEU A 1 110 ? -8.509 14.053 -1.335 1.00 76.12 110 LEU A O 1
ATOM 898 N N . GLN A 1 111 ? -9.026 13.462 0.766 1.00 80.12 111 GLN A N 1
ATOM 899 C CA . GLN A 1 111 ? -8.281 14.555 1.393 1.00 80.12 111 GLN A CA 1
ATOM 900 C C . GLN A 1 111 ? -6.767 14.394 1.227 1.00 80.12 111 GLN A C 1
ATOM 902 O O . GLN A 1 111 ? -6.088 15.376 0.932 1.00 80.12 111 GLN A O 1
ATOM 907 N N . ALA A 1 112 ? -6.238 13.180 1.379 1.00 84.75 112 ALA A N 1
ATOM 908 C CA . ALA A 1 112 ? -4.821 12.896 1.199 1.00 84.75 112 ALA A CA 1
ATOM 909 C C . ALA A 1 112 ? -4.382 13.144 -0.252 1.00 84.75 112 ALA A C 1
ATOM 911 O O . ALA A 1 112 ? -3.413 13.865 -0.473 1.00 84.75 112 ALA A O 1
ATOM 912 N N . VAL A 1 113 ? -5.142 12.657 -1.238 1.00 84.94 113 VAL A N 1
ATOM 913 C CA . VAL A 1 113 ? -4.859 12.912 -2.661 1.00 84.94 113 VAL A CA 1
ATOM 914 C C . VAL A 1 113 ? -4.881 14.410 -2.956 1.00 84.94 113 VAL A C 1
ATOM 916 O O . VAL A 1 113 ? -3.925 14.936 -3.520 1.00 84.94 113 VAL A O 1
ATOM 919 N N . LYS A 1 114 ? -5.926 15.126 -2.513 1.00 86.12 114 LYS A N 1
ATOM 920 C CA . LYS A 1 114 ? -6.022 16.586 -2.687 1.00 86.12 114 LYS A CA 1
ATOM 921 C C . LYS A 1 114 ? -4.849 17.328 -2.050 1.00 86.12 114 LYS A C 1
ATOM 923 O O . LYS A 1 114 ? -4.365 18.300 -2.621 1.00 86.12 114 LYS A O 1
ATOM 928 N N . ARG A 1 115 ? -4.380 16.869 -0.887 1.00 86.19 115 ARG A N 1
ATOM 929 C CA . ARG A 1 115 ? -3.253 17.466 -0.160 1.00 86.19 115 ARG A CA 1
ATOM 930 C C . ARG A 1 115 ? -1.933 17.360 -0.923 1.00 86.19 115 ARG A C 1
ATOM 932 O O . ARG A 1 115 ? -1.104 18.254 -0.790 1.00 86.19 115 ARG A O 1
ATOM 939 N N . PHE A 1 116 ? -1.727 16.284 -1.679 1.00 89.12 116 PHE A N 1
ATOM 940 C CA . PHE A 1 116 ? -0.493 16.047 -2.432 1.00 89.12 116 PHE A CA 1
ATOM 941 C C . PHE A 1 116 ? -0.620 16.353 -3.926 1.00 89.12 116 PHE A C 1
ATOM 943 O O . PHE A 1 116 ? 0.251 15.963 -4.703 1.00 89.12 116 PHE A O 1
ATOM 950 N N . LEU A 1 117 ? -1.659 17.080 -4.345 1.00 89.00 117 LEU A N 1
ATOM 951 C CA . LEU A 1 117 ? -1.661 17.683 -5.673 1.00 89.00 117 LEU A CA 1
ATOM 952 C C . LEU A 1 117 ? -0.498 18.674 -5.768 1.00 89.00 117 LEU A C 1
ATOM 954 O O . LEU A 1 117 ? -0.316 19.529 -4.900 1.00 89.00 117 LEU A O 1
ATOM 958 N N . LYS A 1 118 ? 0.294 18.551 -6.829 1.00 90.31 118 LYS A N 1
ATOM 959 C CA . LYS A 1 118 ? 1.404 19.452 -7.137 1.00 90.31 118 LYS A CA 1
ATOM 960 C C . LYS A 1 118 ? 1.139 20.138 -8.469 1.00 90.31 118 LYS A C 1
ATOM 962 O O . LYS A 1 118 ? 0.544 19.554 -9.372 1.00 90.31 118 LYS A O 1
ATOM 967 N N . GLN A 1 119 ? 1.593 21.377 -8.594 1.00 92.69 119 GLN A N 1
ATOM 968 C CA . GLN A 1 119 ? 1.591 22.050 -9.882 1.00 92.69 119 GLN A CA 1
ATOM 969 C C . GLN A 1 119 ? 2.711 21.458 -10.740 1.00 92.69 119 GLN A C 1
ATOM 971 O O . GLN A 1 119 ? 3.888 21.579 -10.402 1.00 92.69 119 GLN A O 1
ATOM 976 N N . GLU A 1 120 ? 2.343 20.811 -11.836 1.00 92.69 120 GLU A N 1
ATOM 977 C CA . GLU A 1 120 ? 3.276 20.416 -12.883 1.00 92.69 120 GLU A CA 1
ATOM 978 C C . GLU A 1 120 ? 3.170 21.390 -14.043 1.00 92.69 120 GLU A C 1
ATOM 980 O O . GLU A 1 120 ? 2.095 21.913 -14.327 1.00 92.69 120 GLU A O 1
ATOM 985 N N . CYS A 1 121 ? 4.294 21.643 -14.705 1.00 93.94 121 CYS A N 1
ATOM 986 C CA . CYS A 1 121 ? 4.346 22.528 -15.853 1.00 93.94 121 CYS A CA 1
ATOM 987 C C . CYS A 1 121 ? 5.124 21.865 -16.987 1.00 93.94 121 CYS A C 1
ATOM 989 O O . CYS A 1 121 ? 6.183 21.285 -16.750 1.00 93.94 121 CYS A O 1
ATOM 991 N N . LYS A 1 122 ? 4.634 22.007 -18.220 1.00 94.50 122 LYS A N 1
ATOM 992 C CA . LYS A 1 122 ? 5.416 21.754 -19.437 1.00 94.50 122 LYS A CA 1
ATOM 993 C C . LYS A 1 122 ? 5.897 23.074 -20.014 1.00 94.50 122 LYS A C 1
ATOM 995 O O . LYS A 1 122 ? 5.134 24.034 -20.113 1.00 94.50 122 LYS A O 1
ATOM 1000 N N . CYS A 1 123 ? 7.169 23.101 -20.382 1.00 95.94 123 CYS A N 1
ATOM 1001 C CA . CYS A 1 123 ? 7.819 24.247 -20.995 1.00 95.94 123 CYS A CA 1
ATOM 1002 C C . CYS A 1 123 ? 7.773 24.116 -22.517 1.00 95.94 123 CYS A C 1
ATOM 1004 O O . CYS A 1 123 ? 8.025 23.040 -23.056 1.00 95.94 123 CYS A O 1
ATOM 1006 N N . HIS A 1 124 ? 7.415 25.205 -23.191 1.00 94.12 124 HIS A N 1
ATOM 1007 C CA . HIS A 1 124 ? 7.168 25.250 -24.634 1.00 94.12 124 HIS A CA 1
ATOM 1008 C C . HIS A 1 124 ? 8.039 26.292 -25.355 1.00 94.12 124 HIS A C 1
ATOM 1010 O O . HIS A 1 124 ? 7.802 26.585 -26.523 1.00 94.12 124 HIS A O 1
ATOM 1016 N N . GLY A 1 125 ? 9.019 26.890 -24.678 1.00 94.00 125 GLY A N 1
ATOM 1017 C CA . GLY A 1 125 ? 9.934 27.856 -25.281 1.00 94.00 125 GLY A CA 1
ATOM 1018 C C . GLY A 1 125 ? 10.988 27.203 -26.179 1.00 94.00 125 GLY A C 1
ATOM 1019 O O . GLY A 1 125 ? 11.238 25.996 -26.124 1.00 94.00 125 GLY A O 1
ATOM 1020 N N . VAL A 1 126 ? 11.634 28.032 -27.002 1.00 94.56 126 VAL A N 1
ATOM 1021 C CA . VAL A 1 126 ? 12.699 27.620 -27.932 1.00 94.56 126 VAL A CA 1
ATOM 1022 C C . VAL A 1 126 ? 13.794 26.853 -27.181 1.00 94.56 126 VAL A C 1
ATOM 1024 O O . VAL A 1 126 ? 14.196 27.252 -26.087 1.00 94.56 126 VAL A O 1
ATOM 1027 N N . SER A 1 127 ? 14.241 25.729 -27.749 1.00 92.00 127 SER A N 1
ATOM 1028 C CA . SER A 1 127 ? 15.262 24.838 -27.169 1.00 92.00 127 SER A CA 1
ATOM 1029 C C . SER A 1 127 ? 14.940 24.310 -25.760 1.00 92.00 127 SER A C 1
ATOM 1031 O O . SER A 1 127 ? 15.847 24.037 -24.979 1.00 92.00 127 SER A O 1
ATOM 1033 N N . GLY A 1 128 ? 13.655 24.169 -25.414 1.00 89.19 128 GLY A N 1
ATOM 1034 C CA . GLY A 1 128 ? 13.222 23.696 -24.092 1.00 89.19 128 GLY A CA 1
ATOM 1035 C C . GLY A 1 128 ? 13.170 24.790 -23.021 1.00 89.19 128 GLY A C 1
ATOM 1036 O O . GLY A 1 128 ? 13.018 24.486 -21.839 1.00 89.19 128 GLY A O 1
ATOM 1037 N N . SER A 1 129 ? 13.273 26.062 -23.415 1.00 94.00 129 SER A N 1
ATOM 1038 C CA . SER A 1 129 ? 13.110 27.193 -22.501 1.00 94.00 129 SER A CA 1
ATOM 1039 C C . SER A 1 129 ? 11.721 27.209 -21.845 1.00 94.00 129 SER A C 1
ATOM 1041 O O . SER A 1 129 ? 10.710 26.860 -22.453 1.00 94.00 129 SER A O 1
ATOM 1043 N N . CYS A 1 130 ? 11.651 27.658 -20.593 1.00 94.25 130 CYS A N 1
ATOM 1044 C CA . CYS A 1 130 ? 10.411 27.772 -19.818 1.00 94.25 130 CYS A CA 1
ATOM 1045 C C . CYS A 1 130 ? 9.799 29.182 -19.826 1.00 94.25 130 CYS A C 1
ATOM 1047 O O . CYS A 1 130 ? 8.957 29.474 -18.976 1.00 94.25 130 CYS A O 1
ATOM 1049 N N . THR A 1 131 ? 10.207 30.056 -20.757 1.00 93.38 131 THR A N 1
ATOM 1050 C CA . THR A 1 131 ? 9.628 31.406 -20.914 1.00 93.38 131 THR A CA 1
ATOM 1051 C C . THR A 1 131 ? 8.125 31.358 -21.181 1.00 93.38 131 THR A C 1
ATOM 1053 O O . THR A 1 131 ? 7.373 32.117 -20.576 1.00 93.38 131 THR A O 1
ATOM 1056 N N . LEU A 1 132 ? 7.680 30.417 -22.018 1.00 93.12 132 LEU A N 1
ATOM 1057 C CA . LEU A 1 132 ? 6.282 30.016 -22.134 1.00 93.12 132 LEU A CA 1
ATOM 1058 C C . LEU A 1 132 ? 6.112 28.630 -21.512 1.00 93.12 132 LEU A C 1
ATOM 1060 O O . LEU A 1 132 ? 6.814 27.682 -21.875 1.00 93.12 132 LEU A O 1
ATOM 1064 N N . ARG A 1 133 ? 5.165 28.497 -20.583 1.00 94.56 133 ARG A N 1
ATOM 1065 C CA . ARG A 1 133 ? 4.839 27.218 -19.950 1.00 94.56 133 ARG A CA 1
ATOM 1066 C C . ARG A 1 133 ? 3.352 27.095 -19.684 1.00 94.56 133 ARG A C 1
ATOM 1068 O O . ARG A 1 133 ? 2.695 28.072 -19.336 1.00 94.56 133 ARG A O 1
ATOM 1075 N N . THR A 1 134 ? 2.868 25.868 -19.772 1.00 93.44 134 THR A N 1
ATOM 1076 C CA . THR A 1 134 ? 1.505 25.501 -19.393 1.00 93.44 134 THR A CA 1
ATOM 1077 C C . THR A 1 134 ? 1.585 24.688 -18.116 1.00 93.44 134 THR A C 1
ATOM 1079 O O . THR A 1 134 ? 2.340 23.718 -18.068 1.00 93.44 134 THR A O 1
ATOM 1082 N N . CYS A 1 135 ? 0.830 25.076 -17.091 1.00 95.69 135 CYS A N 1
ATOM 1083 C CA . CYS A 1 135 ? 0.811 24.394 -15.802 1.00 95.69 135 CYS A CA 1
ATOM 1084 C C . CYS A 1 135 ? -0.575 23.825 -15.493 1.00 95.69 135 CYS A C 1
ATOM 1086 O O . CYS A 1 135 ? -1.587 24.418 -15.860 1.00 95.69 135 CYS A O 1
ATOM 1088 N N . TRP A 1 136 ? -0.622 22.701 -14.786 1.00 93.25 136 TRP A N 1
ATOM 1089 C CA . TRP A 1 136 ? -1.846 22.090 -14.270 1.00 93.25 136 TRP A CA 1
ATOM 1090 C C . TRP A 1 136 ? -1.579 21.458 -12.905 1.00 93.25 136 TRP A C 1
ATOM 1092 O O . TRP A 1 136 ? -0.437 21.189 -12.528 1.00 93.25 136 TRP A O 1
ATOM 1102 N N . LEU A 1 137 ? -2.646 21.211 -12.149 1.00 89.88 137 LEU A N 1
ATOM 1103 C CA . LEU A 1 137 ? -2.559 20.386 -10.951 1.00 89.88 137 LEU A CA 1
ATOM 1104 C C . LEU A 1 137 ? -2.500 18.919 -11.368 1.00 89.88 137 LEU A C 1
ATOM 1106 O O . LEU A 1 137 ? -3.401 18.419 -12.039 1.00 89.88 137 LEU A O 1
ATOM 1110 N N . ALA A 1 138 ? -1.443 18.238 -10.951 1.00 84.69 138 ALA A N 1
ATOM 1111 C CA . ALA A 1 138 ? -1.263 16.809 -11.128 1.00 84.69 138 ALA A CA 1
ATOM 1112 C C . ALA A 1 138 ? -1.153 16.129 -9.763 1.00 84.69 138 ALA A C 1
ATOM 1114 O O . ALA A 1 138 ? -0.717 16.728 -8.776 1.00 84.69 138 ALA A O 1
ATOM 1115 N N . MET A 1 139 ? -1.533 14.856 -9.701 1.00 81.56 139 MET A N 1
ATOM 1116 C CA . MET A 1 139 ? -1.241 14.037 -8.528 1.00 81.56 139 MET A CA 1
ATOM 1117 C C . MET A 1 139 ? 0.278 13.904 -8.379 1.00 81.56 139 MET A C 1
ATOM 1119 O O . MET A 1 139 ? 0.990 13.693 -9.361 1.00 81.56 139 MET A O 1
ATOM 1123 N N . ALA A 1 140 ? 0.794 14.056 -7.159 1.00 86.25 140 ALA A N 1
ATOM 1124 C CA . ALA A 1 140 ? 2.157 13.627 -6.876 1.00 86.25 140 ALA A CA 1
ATOM 1125 C C . ALA A 1 140 ? 2.288 12.104 -7.014 1.00 86.25 140 ALA A C 1
ATOM 1127 O O . ALA A 1 140 ? 1.290 11.392 -7.114 1.00 86.25 140 ALA A O 1
ATOM 1128 N N . ASP A 1 141 ? 3.533 11.622 -6.976 1.00 88.56 141 ASP A N 1
ATOM 1129 C CA . ASP A 1 141 ? 3.818 10.195 -6.847 1.00 88.56 141 ASP A CA 1
ATOM 1130 C C . ASP A 1 141 ? 2.961 9.595 -5.726 1.00 88.56 141 ASP A C 1
ATOM 1132 O O . ASP A 1 141 ? 2.941 10.103 -4.593 1.00 88.56 141 ASP A O 1
ATOM 1136 N N . PHE A 1 142 ? 2.222 8.545 -6.070 1.00 87.81 142 PHE A N 1
ATOM 1137 C CA . PHE A 1 142 ? 1.236 7.944 -5.195 1.00 87.81 142 PHE A CA 1
ATOM 1138 C C . PHE A 1 142 ? 1.865 7.374 -3.920 1.00 87.81 142 PHE A C 1
ATOM 1140 O O . PHE A 1 142 ? 1.216 7.391 -2.870 1.00 87.81 142 PHE A O 1
ATOM 1147 N N . ARG A 1 143 ? 3.160 7.026 -3.954 1.00 91.44 143 ARG A N 1
ATOM 1148 C CA . ARG A 1 143 ? 3.941 6.621 -2.778 1.00 91.44 143 ARG A CA 1
ATOM 1149 C C . ARG A 1 143 ? 3.892 7.663 -1.659 1.00 91.44 143 ARG A C 1
ATOM 1151 O O . ARG A 1 143 ? 3.748 7.308 -0.496 1.00 91.44 143 ARG A O 1
ATOM 1158 N N . LYS A 1 144 ? 3.888 8.966 -1.985 1.00 91.88 144 LYS A N 1
ATOM 1159 C CA . LYS A 1 144 ? 3.759 10.041 -0.974 1.00 91.88 144 LYS A CA 1
ATOM 1160 C C . LYS A 1 144 ? 2.408 10.012 -0.261 1.00 91.88 144 LYS A C 1
ATOM 1162 O O . LYS A 1 144 ? 2.333 10.259 0.944 1.00 91.88 144 LYS A O 1
ATOM 1167 N N . THR A 1 145 ? 1.342 9.736 -1.011 1.00 90.31 145 THR A N 1
ATOM 1168 C CA . THR A 1 145 ? -0.012 9.590 -0.463 1.00 90.31 145 THR A CA 1
ATOM 1169 C C . THR A 1 145 ? -0.100 8.328 0.393 1.00 90.31 145 THR A C 1
ATOM 1171 O O . THR A 1 145 ? -0.617 8.394 1.510 1.00 90.31 145 THR A O 1
ATOM 1174 N N . GLY A 1 146 ? 0.472 7.220 -0.086 1.00 90.12 146 GLY A N 1
ATOM 1175 C CA . GLY A 1 146 ? 0.606 5.963 0.649 1.00 90.12 146 GLY A CA 1
ATOM 1176 C C . GLY A 1 146 ? 1.315 6.144 1.990 1.00 90.12 146 GLY A C 1
ATOM 1177 O O . GLY A 1 146 ? 0.729 5.852 3.029 1.00 90.12 146 GLY A O 1
ATOM 1178 N N . ASP A 1 147 ? 2.506 6.744 2.001 1.00 92.75 147 ASP A N 1
ATOM 1179 C CA . ASP A 1 147 ? 3.303 6.980 3.215 1.00 92.75 147 ASP A CA 1
ATOM 1180 C C . ASP A 1 147 ? 2.594 7.898 4.224 1.00 92.75 147 ASP A C 1
ATOM 1182 O O . ASP A 1 147 ? 2.741 7.778 5.447 1.00 92.75 147 ASP A O 1
ATOM 1186 N N . TYR A 1 148 ? 1.818 8.867 3.734 1.00 91.25 148 TYR A N 1
ATOM 1187 C CA . TYR A 1 148 ? 0.998 9.714 4.593 1.00 91.25 148 TYR A CA 1
ATOM 1188 C C . TYR A 1 148 ? -0.117 8.919 5.273 1.00 91.25 148 TYR A C 1
ATOM 1190 O O . TYR A 1 148 ? -0.282 9.015 6.493 1.00 91.25 148 TYR A O 1
ATOM 1198 N N . LEU A 1 149 ? -0.856 8.123 4.503 1.00 88.75 149 LEU A N 1
ATOM 1199 C CA . LEU A 1 149 ? -1.942 7.296 5.021 1.00 88.75 149 LEU A CA 1
ATOM 1200 C C . LEU A 1 149 ? -1.411 6.185 5.932 1.00 88.75 149 LEU A C 1
ATOM 1202 O O . LEU A 1 149 ? -2.015 5.920 6.967 1.00 88.75 149 LEU A O 1
ATOM 1206 N N . TRP A 1 150 ? -0.236 5.632 5.634 1.00 89.19 150 TRP A N 1
ATOM 1207 C CA . TRP A 1 150 ? 0.478 4.685 6.486 1.00 89.19 150 TRP A CA 1
ATOM 1208 C C . TRP A 1 150 ? 0.791 5.267 7.869 1.00 89.19 150 TRP A C 1
ATOM 1210 O O . TRP A 1 150 ? 0.530 4.644 8.899 1.00 89.19 1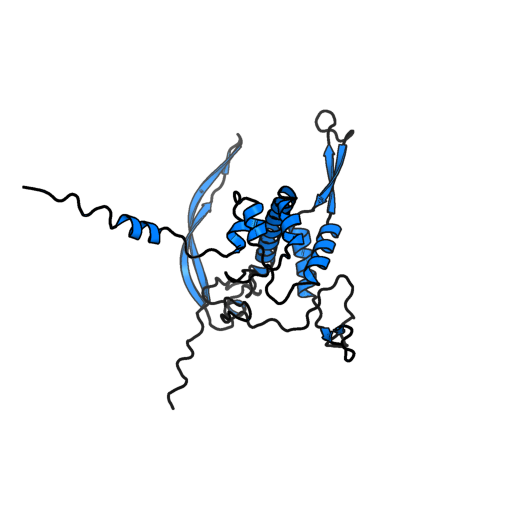50 TRP A O 1
ATOM 1220 N N . ARG A 1 151 ? 1.291 6.508 7.932 1.00 91.00 151 ARG A N 1
ATOM 1221 C CA . ARG A 1 151 ? 1.517 7.194 9.217 1.00 91.00 151 ARG A CA 1
ATOM 1222 C C . ARG A 1 151 ? 0.219 7.447 9.974 1.00 91.00 151 ARG A C 1
ATOM 1224 O O . ARG A 1 151 ? 0.196 7.323 11.196 1.00 91.00 151 ARG A O 1
ATOM 1231 N N . LYS A 1 152 ? -0.864 7.778 9.266 1.00 88.75 152 LYS A N 1
ATOM 1232 C CA . LYS A 1 152 ? -2.190 7.916 9.878 1.00 88.75 152 LYS A CA 1
ATOM 1233 C C . LYS A 1 152 ? -2.728 6.587 10.399 1.00 88.75 152 LYS A C 1
ATOM 1235 O O . LYS A 1 152 ? -3.352 6.589 11.452 1.00 88.75 152 LYS A O 1
ATOM 1240 N N . TYR A 1 153 ? -2.457 5.484 9.707 1.00 87.06 153 TYR A N 1
ATOM 1241 C CA . TYR A 1 153 ? -2.858 4.141 10.117 1.00 87.06 153 TYR A CA 1
ATOM 1242 C C . TYR A 1 153 ? -2.150 3.720 11.411 1.00 87.06 153 TYR A C 1
ATOM 1244 O O . TYR A 1 153 ? -2.811 3.350 12.375 1.00 87.06 153 TYR A O 1
ATOM 1252 N N . ASN A 1 154 ? -0.824 3.877 11.485 1.00 88.06 154 ASN A N 1
ATOM 1253 C CA . ASN A 1 154 ? -0.055 3.557 12.698 1.00 88.06 154 ASN A CA 1
ATOM 1254 C C . ASN A 1 154 ? -0.414 4.444 13.902 1.00 88.06 154 ASN A C 1
ATOM 1256 O O . ASN A 1 154 ? -0.226 4.042 15.045 1.00 88.06 154 ASN A O 1
ATOM 1260 N N . GLY A 1 155 ? -0.913 5.656 13.647 1.00 87.94 155 GLY A N 1
ATOM 1261 C CA . GLY A 1 155 ? -1.388 6.586 14.670 1.00 87.94 155 GLY A CA 1
ATOM 1262 C C . GLY A 1 155 ? -2.899 6.550 14.904 1.00 87.94 155 GLY A C 1
ATOM 1263 O O . GLY A 1 155 ? -3.423 7.506 15.477 1.00 87.94 155 GLY A O 1
ATOM 1264 N N . ALA A 1 156 ? -3.612 5.527 14.418 1.00 88.56 156 ALA A N 1
ATOM 1265 C CA . ALA A 1 156 ? -5.064 5.468 14.525 1.00 88.56 156 ALA A CA 1
ATOM 1266 C C . ALA A 1 156 ? -5.526 5.345 15.987 1.00 88.56 156 ALA A C 1
ATOM 1268 O O . ALA A 1 156 ? -4.908 4.663 16.804 1.00 88.56 156 ALA A O 1
ATOM 1269 N N . ILE A 1 157 ? -6.635 6.009 16.317 1.00 88.25 157 ILE A N 1
ATOM 1270 C CA . ILE A 1 157 ? -7.131 6.123 17.695 1.00 88.25 157 ILE A CA 1
ATOM 1271 C C . ILE A 1 157 ? -8.366 5.243 17.881 1.00 88.25 157 ILE A C 1
ATOM 1273 O O . ILE A 1 157 ? -9.322 5.335 17.109 1.00 88.25 157 ILE A O 1
ATOM 1277 N N . GLN A 1 158 ? -8.374 4.436 18.942 1.00 88.00 158 GLN A N 1
ATOM 1278 C CA . GLN A 1 158 ? -9.548 3.648 19.295 1.00 88.00 158 GLN A CA 1
ATOM 1279 C C . GLN A 1 158 ? -10.657 4.536 19.864 1.00 88.00 158 GLN A C 1
ATOM 1281 O O . GLN A 1 158 ? -10.438 5.328 20.792 1.00 88.00 158 GLN A O 1
ATOM 1286 N N . VAL A 1 159 ? -11.862 4.366 19.337 1.00 88.94 159 VAL A N 1
ATOM 1287 C CA . VAL A 1 159 ? -13.061 5.074 19.773 1.00 88.94 159 VAL A CA 1
ATOM 1288 C C . VAL A 1 159 ? -14.168 4.102 20.162 1.00 88.94 159 VAL A C 1
ATOM 1290 O O . VAL A 1 159 ? -14.239 2.986 19.664 1.00 88.94 159 VAL A O 1
ATOM 1293 N N . VAL A 1 160 ? -15.049 4.544 21.049 1.00 87.25 160 VAL A N 1
ATOM 1294 C CA . VAL A 1 160 ? -16.248 3.825 21.490 1.00 87.25 160 VAL A CA 1
ATOM 1295 C C . VAL A 1 160 ? -17.478 4.678 21.210 1.00 87.25 160 VAL A C 1
ATOM 1297 O O . VAL A 1 160 ? -17.383 5.908 21.148 1.00 87.25 160 VAL A O 1
ATOM 1300 N N . MET A 1 161 ? -18.639 4.054 21.020 1.00 85.62 161 MET A N 1
ATOM 1301 C CA . MET A 1 161 ? -19.883 4.809 20.868 1.00 85.62 161 MET A CA 1
ATOM 1302 C C . MET A 1 161 ? -20.199 5.577 22.153 1.00 85.62 161 MET A C 1
ATOM 1304 O O . MET A 1 161 ? -20.000 5.078 23.260 1.00 85.62 161 MET A O 1
ATOM 1308 N N . ASN A 1 162 ? -20.659 6.816 21.996 1.00 84.88 162 ASN A N 1
ATOM 1309 C CA . ASN A 1 162 ? -21.155 7.605 23.113 1.00 84.88 162 ASN A CA 1
ATOM 1310 C C . ASN A 1 162 ? -22.449 6.985 23.667 1.00 84.88 162 ASN A C 1
ATOM 1312 O O . ASN A 1 162 ? -23.191 6.343 22.924 1.00 84.88 162 ASN A O 1
ATOM 1316 N N . GLN A 1 163 ? -22.744 7.235 24.943 1.00 83.31 163 GLN A N 1
ATOM 1317 C CA . GLN A 1 163 ? -23.946 6.728 25.620 1.00 83.31 163 GLN A CA 1
ATOM 1318 C C . GLN A 1 163 ? -25.244 7.162 24.922 1.00 83.31 163 GLN A C 1
ATOM 1320 O O . GLN A 1 163 ? -26.202 6.400 24.877 1.00 83.31 163 GLN A O 1
ATOM 1325 N N . ASP A 1 164 ? -25.237 8.336 24.290 1.00 85.44 164 ASP A N 1
ATOM 1326 C CA . ASP A 1 164 ? -26.387 8.882 23.563 1.00 85.44 164 ASP A CA 1
ATOM 1327 C C . ASP A 1 164 ? -26.561 8.290 22.148 1.00 85.44 164 ASP A C 1
ATOM 1329 O O . ASP A 1 164 ? -27.469 8.677 21.419 1.00 85.44 164 ASP A O 1
ATOM 1333 N N . GLY A 1 165 ? -25.651 7.419 21.692 1.00 77.25 165 GLY A N 1
ATOM 1334 C CA . GLY A 1 165 ? -25.670 6.828 20.345 1.00 77.25 165 GLY A CA 1
ATOM 1335 C C . GLY A 1 165 ? -25.385 7.806 19.192 1.00 77.25 165 GLY A C 1
ATOM 1336 O O . GLY A 1 165 ? -25.322 7.401 18.034 1.00 77.25 165 GLY A O 1
ATOM 1337 N N . THR A 1 166 ? -25.171 9.089 19.486 1.00 77.81 166 THR A N 1
ATOM 1338 C CA . THR A 1 166 ? -25.032 10.171 18.495 1.00 77.81 166 THR A CA 1
ATOM 1339 C C . THR A 1 166 ? -23.617 10.353 17.941 1.00 77.81 166 THR A C 1
ATOM 1341 O O . THR A 1 166 ? -23.418 11.143 17.017 1.00 77.81 166 THR A O 1
ATOM 1344 N N . GLY A 1 167 ? -22.613 9.647 18.470 1.00 79.56 167 GLY A N 1
ATOM 1345 C CA . GLY A 1 167 ? -21.233 9.813 18.020 1.00 79.56 167 GLY A CA 1
ATOM 1346 C C . GLY A 1 167 ? -20.219 8.900 18.698 1.00 79.56 167 GLY A C 1
ATOM 1347 O O . GLY A 1 167 ? -20.572 7.951 19.396 1.00 79.56 167 GLY A O 1
ATOM 1348 N N . PHE A 1 168 ? -18.941 9.212 18.484 1.00 83.12 168 PHE A N 1
ATOM 1349 C CA . PHE A 1 168 ? -17.803 8.457 19.000 1.00 83.12 168 PHE A CA 1
ATOM 1350 C C . PHE A 1 168 ? -17.030 9.263 20.049 1.00 83.12 168 PHE A C 1
ATOM 1352 O O . PHE A 1 168 ? -16.800 10.462 19.885 1.00 83.12 168 PHE A O 1
ATOM 1359 N N . THR A 1 169 ? -16.585 8.595 21.109 1.00 87.25 169 THR A N 1
ATOM 1360 C CA . THR A 1 169 ? -15.693 9.139 22.142 1.00 87.25 169 THR A CA 1
ATOM 1361 C C . THR A 1 169 ? -14.420 8.301 22.229 1.00 87.25 169 THR A C 1
ATOM 1363 O O . THR A 1 169 ? -14.373 7.176 21.743 1.00 87.25 169 THR A O 1
ATOM 1366 N N . VAL A 1 170 ? -13.344 8.847 22.794 1.00 90.12 170 VAL A N 1
ATOM 1367 C CA . VAL A 1 170 ? -12.060 8.132 22.878 1.00 90.12 170 VAL A CA 1
ATOM 1368 C C . VAL A 1 170 ? -12.161 6.999 23.898 1.00 90.12 170 VAL A C 1
ATOM 1370 O O . VAL A 1 170 ? -12.585 7.246 25.027 1.00 90.12 170 VAL A O 1
ATOM 1373 N N . ALA A 1 171 ? -11.720 5.791 23.530 1.00 86.31 171 ALA A N 1
ATOM 1374 C CA . ALA A 1 171 ? -11.753 4.629 24.422 1.00 86.31 171 ALA A CA 1
ATOM 1375 C C . ALA A 1 171 ? -10.906 4.849 25.690 1.00 86.31 171 ALA A C 1
ATOM 1377 O O . ALA A 1 171 ? -11.323 4.532 26.801 1.00 86.31 171 ALA A O 1
ATOM 1378 N N . ASN A 1 172 ? -9.725 5.456 25.536 1.00 87.75 172 ASN A N 1
ATOM 1379 C CA . ASN A 1 172 ? -8.839 5.804 26.642 1.00 87.75 172 ASN A CA 1
ATOM 1380 C C . ASN A 1 172 ? -8.611 7.324 26.709 1.00 87.75 172 ASN A C 1
ATOM 1382 O O . ASN A 1 172 ? -7.969 7.923 25.847 1.00 87.75 172 ASN A O 1
ATOM 1386 N N . LYS A 1 173 ? -9.104 7.937 27.792 1.00 84.62 173 LYS A N 1
ATOM 1387 C CA . LYS A 1 173 ? -9.088 9.391 28.032 1.00 84.62 173 LYS A CA 1
ATOM 1388 C C . LYS A 1 173 ? -7.685 10.009 28.137 1.00 84.62 173 LYS A C 1
ATOM 1390 O O . LYS A 1 173 ? -7.576 11.231 28.115 1.00 84.62 173 LYS A O 1
ATOM 1395 N N . ARG A 1 174 ? -6.621 9.202 28.256 1.00 85.50 174 ARG A N 1
ATOM 1396 C CA . ARG A 1 174 ? -5.225 9.681 28.233 1.00 85.50 174 ARG A CA 1
ATOM 1397 C C . ARG A 1 174 ? -4.764 10.078 26.830 1.00 85.50 174 ARG A C 1
ATOM 1399 O O . ARG A 1 174 ? -3.805 10.833 26.700 1.00 85.50 174 ARG A O 1
ATOM 1406 N N . PHE A 1 175 ? -5.424 9.581 25.785 1.00 85.06 175 PHE A N 1
ATOM 1407 C CA . PHE A 1 175 ? -5.118 9.969 24.414 1.00 85.06 175 PHE A CA 1
ATOM 1408 C C . PHE A 1 175 ? -5.818 11.273 24.033 1.00 85.06 175 PHE A C 1
ATOM 1410 O O . PHE A 1 175 ? -6.896 11.609 24.526 1.00 85.06 175 PHE A O 1
ATOM 1417 N N . LYS A 1 176 ? -5.190 12.015 23.116 1.00 86.44 176 LYS A N 1
ATOM 1418 C CA . LYS A 1 176 ? -5.775 13.235 22.556 1.00 86.44 176 LYS A CA 1
ATOM 1419 C C . LYS A 1 176 ? -7.033 12.892 21.760 1.00 86.44 176 LYS A C 1
ATOM 1421 O O . LYS A 1 176 ? -7.104 11.854 21.106 1.00 86.44 176 LYS A O 1
ATOM 1426 N N . LYS A 1 177 ? -8.015 13.797 21.793 1.00 86.94 177 LYS A N 1
ATOM 1427 C CA . LYS A 1 177 ? -9.221 13.673 20.969 1.00 86.94 177 LYS A CA 1
ATOM 1428 C C . LYS A 1 177 ? -8.832 13.666 19.477 1.00 86.94 177 LYS A C 1
ATOM 1430 O O . LYS A 1 177 ? -8.038 14.525 19.085 1.00 86.94 177 LYS A O 1
ATOM 1435 N N . PRO A 1 178 ? -9.378 12.742 18.663 1.00 87.12 178 PRO A N 1
ATOM 1436 C CA . PRO A 1 178 ? -9.113 12.682 17.230 1.00 87.12 178 PRO A CA 1
ATOM 1437 C C . PRO A 1 178 ? -9.482 13.981 16.513 1.00 87.12 178 PRO A C 1
ATOM 1439 O O . PRO A 1 178 ? -10.492 14.617 16.825 1.00 87.12 178 PRO A O 1
ATOM 1442 N N . THR A 1 179 ? -8.686 14.356 15.517 1.00 86.19 179 THR A N 1
ATOM 1443 C CA . THR A 1 179 ? -9.000 15.447 14.588 1.00 86.19 179 THR A CA 1
ATOM 1444 C C . THR A 1 179 ? -9.700 14.916 13.335 1.00 86.19 179 THR A C 1
ATOM 1446 O O . THR A 1 179 ? -9.747 13.715 13.084 1.00 86.19 179 THR A O 1
ATOM 1449 N N . LYS A 1 180 ? -10.195 15.820 12.478 1.00 80.88 180 LYS A N 1
ATOM 1450 C CA . LYS A 1 180 ? -10.805 15.460 11.180 1.00 80.88 180 LYS A CA 1
ATOM 1451 C C . LYS A 1 180 ? -9.860 14.706 10.232 1.00 80.88 180 LYS A C 1
ATOM 1453 O O . LYS A 1 180 ? -10.338 14.104 9.281 1.00 80.88 180 LYS A O 1
ATOM 1458 N N . ASN A 1 181 ? -8.550 14.766 10.479 1.00 80.06 181 ASN A N 1
ATOM 1459 C CA . ASN A 1 181 ? -7.521 14.157 9.636 1.00 80.06 181 ASN A CA 1
ATOM 1460 C C . ASN A 1 181 ? -6.945 12.868 10.244 1.00 80.06 181 ASN A C 1
ATOM 1462 O O . ASN A 1 181 ? -5.940 12.365 9.740 1.00 80.06 181 ASN A O 1
ATOM 1466 N N . ASP A 1 182 ? -7.494 12.384 11.359 1.00 83.50 182 ASP A N 1
ATOM 1467 C CA . ASP A 1 182 ? -7.009 11.180 12.029 1.00 83.50 182 ASP A CA 1
ATOM 1468 C C . ASP A 1 182 ? -7.876 9.974 11.680 1.00 83.50 182 ASP A C 1
ATOM 1470 O O . ASP A 1 182 ? -9.086 10.086 11.481 1.00 83.50 182 ASP A O 1
ATOM 1474 N N . LEU A 1 183 ? -7.232 8.810 11.598 1.00 84.81 183 LEU A N 1
ATOM 1475 C CA . LEU A 1 183 ? -7.933 7.543 11.466 1.00 84.81 183 LEU A CA 1
ATOM 1476 C C . LEU A 1 183 ? -8.407 7.091 12.845 1.00 84.81 183 LEU A C 1
ATOM 1478 O O . LEU A 1 183 ? -7.687 7.207 13.838 1.00 84.81 183 LEU A O 1
ATOM 1482 N N . VAL A 1 184 ? -9.630 6.576 12.894 1.00 85.75 184 VAL A N 1
ATOM 1483 C CA . VAL A 1 184 ? -10.225 6.012 14.103 1.00 85.75 184 VAL A CA 1
ATOM 1484 C C . VAL A 1 184 ? -10.743 4.614 13.814 1.00 85.75 184 VAL A C 1
ATOM 1486 O O . VAL A 1 184 ? -11.185 4.339 12.697 1.00 85.75 184 VAL A O 1
ATOM 1489 N N . TYR A 1 185 ? -10.700 3.750 14.821 1.00 83.31 185 TYR A N 1
ATOM 1490 C CA . TYR A 1 185 ? -11.252 2.400 14.760 1.00 83.31 185 TYR A CA 1
ATOM 1491 C C . TYR A 1 185 ? -12.074 2.115 16.016 1.00 83.31 185 TYR A C 1
ATOM 1493 O O . TYR A 1 185 ? -11.793 2.667 17.077 1.00 83.31 185 TYR A O 1
ATOM 1501 N N . PHE A 1 186 ? -13.106 1.286 15.889 1.00 83.50 186 PHE A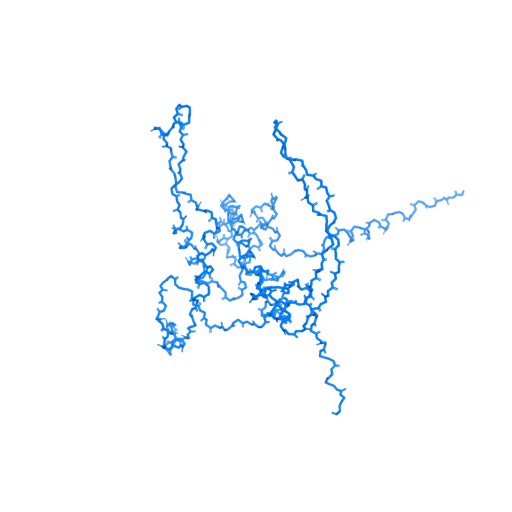 N 1
ATOM 1502 C CA . PHE A 1 186 ? -13.997 0.929 16.999 1.00 83.50 186 PHE A CA 1
ATOM 1503 C C . PHE A 1 186 ? -13.858 -0.543 17.408 1.00 83.50 186 PHE A C 1
ATOM 1505 O O . PHE A 1 186 ? -13.961 -0.863 18.588 1.00 83.50 186 PHE A O 1
ATOM 1512 N N . GLU A 1 187 ? -13.536 -1.420 16.456 1.00 80.88 187 GLU A N 1
ATOM 1513 C CA . GLU A 1 187 ? -13.277 -2.845 16.669 1.00 80.88 187 GLU A CA 1
ATOM 1514 C C . GLU A 1 187 ? -11.790 -3.176 16.535 1.00 80.88 187 GLU A C 1
ATOM 1516 O O . GLU A 1 187 ? -11.075 -2.596 15.714 1.00 80.88 187 GLU A O 1
ATOM 1521 N N . ASN A 1 188 ? -11.327 -4.133 17.337 1.00 82.69 188 ASN A N 1
ATOM 1522 C CA . ASN A 1 188 ? -9.964 -4.641 17.239 1.00 82.69 188 ASN A CA 1
ATOM 1523 C C . ASN A 1 188 ? -9.784 -5.457 15.953 1.00 82.69 188 ASN A C 1
ATOM 1525 O O . ASN A 1 188 ? -10.702 -6.132 15.494 1.00 82.69 188 ASN A O 1
ATOM 1529 N N . SER A 1 189 ? -8.574 -5.422 15.393 1.00 84.25 189 SER A N 1
ATOM 1530 C CA . SER A 1 189 ? -8.234 -6.279 14.255 1.00 84.25 189 SER A CA 1
ATOM 1531 C C . SER A 1 189 ? -8.254 -7.762 14.654 1.00 84.25 189 SER A C 1
ATOM 1533 O O . SER A 1 189 ? -7.834 -8.082 15.769 1.00 84.25 189 SER A O 1
ATOM 1535 N N . PRO A 1 190 ? -8.698 -8.663 13.760 1.00 86.00 190 PRO A N 1
ATOM 1536 C CA . PRO A 1 190 ? -8.695 -10.098 14.017 1.00 86.00 190 PRO A CA 1
ATOM 1537 C C . PRO A 1 190 ? -7.271 -10.667 14.063 1.00 86.00 190 PRO A C 1
ATOM 1539 O O . PRO A 1 190 ? -6.297 -10.007 13.683 1.00 86.00 190 PRO A O 1
ATOM 1542 N N . ASP A 1 191 ? -7.146 -11.926 14.487 1.00 85.62 191 ASP A N 1
ATOM 1543 C CA . ASP A 1 191 ? -5.869 -12.630 14.420 1.00 85.62 191 ASP A CA 1
ATOM 1544 C C . ASP A 1 191 ? -5.554 -13.097 12.989 1.00 85.62 191 ASP A C 1
ATOM 1546 O O . ASP A 1 191 ? -6.050 -14.114 12.503 1.00 85.62 191 ASP A O 1
ATOM 1550 N N . TYR A 1 192 ? -4.659 -12.367 12.322 1.00 89.00 192 TYR A N 1
ATOM 1551 C CA . TYR A 1 192 ? -4.208 -12.687 10.967 1.00 89.00 192 TYR A CA 1
ATOM 1552 C C . TYR A 1 192 ? -3.256 -13.892 10.873 1.00 89.00 192 TYR A C 1
ATOM 1554 O O . TYR A 1 192 ? -2.829 -14.256 9.776 1.00 89.00 192 TYR A O 1
ATOM 1562 N N . CYS A 1 193 ? -2.870 -14.506 11.996 1.00 91.12 193 CYS A N 1
ATOM 1563 C CA . CYS A 1 193 ? -2.021 -15.698 12.004 1.00 91.12 193 CYS A CA 1
ATOM 1564 C C . CYS A 1 193 ? -2.743 -16.932 11.459 1.00 91.12 193 CYS A C 1
ATOM 1566 O O . CYS A 1 193 ? -2.122 -17.752 10.771 1.00 91.12 193 CYS A O 1
ATOM 1568 N N . ILE A 1 194 ? -4.033 -17.053 11.771 1.00 89.69 194 ILE A N 1
ATOM 1569 C CA . ILE A 1 194 ? -4.893 -18.175 11.402 1.00 89.69 194 ILE A CA 1
ATOM 1570 C C . ILE A 1 194 ? -5.766 -17.818 10.205 1.00 89.69 194 ILE A C 1
ATOM 1572 O O . ILE A 1 194 ? -6.095 -16.655 9.972 1.00 89.69 194 ILE A O 1
ATOM 1576 N N . ARG A 1 195 ? -6.119 -18.832 9.415 1.00 86.94 195 ARG A N 1
ATOM 1577 C CA . ARG A 1 195 ? -7.040 -18.655 8.298 1.00 86.94 195 ARG A CA 1
ATOM 1578 C C . ARG A 1 195 ? -8.462 -18.594 8.841 1.00 86.94 195 ARG A C 1
ATOM 1580 O O . ARG A 1 195 ? -8.937 -19.571 9.406 1.00 86.94 195 ARG A O 1
ATOM 1587 N N . ASP A 1 196 ? -9.127 -17.475 8.604 1.00 81.69 196 ASP A N 1
ATOM 1588 C CA . ASP A 1 196 ? -10.504 -17.219 9.009 1.00 81.69 196 ASP A CA 1
ATOM 1589 C C . ASP A 1 196 ? -11.219 -16.491 7.866 1.00 81.69 196 ASP A C 1
ATOM 1591 O O . ASP A 1 196 ? -10.895 -15.355 7.523 1.00 81.69 196 ASP A O 1
ATOM 1595 N N . ARG A 1 197 ? -12.187 -17.167 7.242 1.00 80.50 197 ARG A N 1
ATOM 1596 C CA . ARG A 1 197 ? -12.926 -16.606 6.105 1.00 80.50 197 ARG A CA 1
ATOM 1597 C C . ARG A 1 197 ? -13.919 -15.526 6.521 1.00 80.50 197 ARG A C 1
ATOM 1599 O O . ARG A 1 197 ? -14.201 -14.663 5.700 1.00 80.50 197 ARG A O 1
ATOM 1606 N N . GLU A 1 198 ? -14.450 -15.575 7.739 1.00 75.94 198 GLU A N 1
ATOM 1607 C CA . GLU A 1 198 ? -15.437 -14.601 8.214 1.00 75.94 198 GLU A CA 1
ATOM 1608 C C . GLU A 1 198 ? -14.757 -13.293 8.611 1.00 75.94 198 GLU A C 1
ATOM 1610 O O . GLU A 1 198 ? -15.217 -12.213 8.237 1.00 75.94 198 GLU A O 1
ATOM 1615 N N . ALA A 1 199 ? -13.613 -13.395 9.290 1.00 73.44 199 ALA A N 1
ATOM 1616 C CA . ALA A 1 199 ? -12.795 -12.243 9.658 1.00 73.44 199 ALA A CA 1
ATOM 1617 C C . ALA A 1 199 ? -11.965 -11.671 8.492 1.00 73.44 199 ALA A C 1
ATOM 1619 O O . ALA A 1 199 ? -11.331 -10.624 8.632 1.00 73.44 199 ALA A O 1
ATOM 1620 N N . GLY A 1 200 ? -11.936 -12.348 7.342 1.00 73.88 200 GLY A N 1
ATOM 1621 C CA . GLY A 1 200 ? -11.188 -11.904 6.168 1.00 73.88 200 GLY A CA 1
ATOM 1622 C C . GLY A 1 200 ? -9.685 -12.233 6.204 1.00 73.88 200 GLY A C 1
ATOM 1623 O O . GLY A 1 200 ? -8.895 -11.624 5.480 1.00 73.88 200 GLY A O 1
ATOM 1624 N N . SER A 1 201 ? -9.262 -13.176 7.049 1.00 82.38 201 SER A N 1
ATOM 1625 C CA . SER A 1 201 ? -7.867 -13.584 7.221 1.00 82.38 201 SER A CA 1
ATOM 1626 C C . SER A 1 201 ? -7.499 -14.806 6.369 1.00 82.38 201 SER A C 1
ATOM 1628 O O . SER A 1 201 ? -8.117 -15.869 6.442 1.00 82.38 201 SER A O 1
ATOM 1630 N N . LEU A 1 202 ? -6.411 -14.699 5.603 1.00 85.12 202 LEU A N 1
ATOM 1631 C CA . LEU A 1 202 ? -5.829 -15.821 4.853 1.00 85.12 202 LEU A CA 1
ATOM 1632 C C . LEU A 1 202 ? -4.909 -16.713 5.706 1.00 85.12 202 LEU A C 1
ATOM 1634 O O . LEU A 1 202 ? -4.633 -17.848 5.314 1.00 85.12 202 LEU A O 1
ATOM 1638 N N . GLY A 1 203 ? -4.471 -16.228 6.872 1.00 89.88 203 GLY A N 1
ATOM 1639 C CA . GLY A 1 203 ? -3.426 -16.849 7.686 1.00 89.88 203 GLY A CA 1
ATOM 1640 C C . GLY A 1 203 ? -2.006 -16.579 7.170 1.00 89.88 203 GLY A C 1
ATOM 1641 O O . GLY A 1 203 ? -1.802 -16.057 6.072 1.00 89.88 203 GLY A O 1
ATOM 1642 N N . THR A 1 204 ? -0.997 -16.946 7.969 1.00 94.31 204 THR A N 1
ATOM 1643 C CA . THR A 1 204 ? 0.425 -16.746 7.612 1.00 94.31 204 THR A CA 1
ATOM 1644 C C . THR A 1 204 ? 1.176 -18.022 7.230 1.00 94.31 204 THR A C 1
ATOM 1646 O O . THR A 1 204 ? 2.374 -17.968 6.967 1.00 94.31 204 THR A O 1
ATOM 1649 N N . ALA A 1 205 ? 0.508 -19.175 7.192 1.00 94.62 205 ALA A N 1
ATOM 1650 C CA . ALA A 1 205 ? 1.115 -20.425 6.734 1.00 94.62 205 ALA A CA 1
ATOM 1651 C C . ALA A 1 205 ? 1.587 -20.309 5.275 1.00 94.62 205 ALA A C 1
ATOM 1653 O O . ALA A 1 205 ? 0.883 -19.742 4.443 1.00 94.62 205 ALA A O 1
ATOM 1654 N N . GLY A 1 206 ? 2.779 -20.822 4.966 1.00 93.75 206 GLY A N 1
ATOM 1655 C CA . GLY A 1 206 ? 3.343 -20.747 3.615 1.00 93.75 206 GLY A CA 1
ATOM 1656 C C . GLY A 1 206 ? 3.922 -19.378 3.236 1.00 93.75 206 GLY A C 1
ATOM 1657 O O . GLY A 1 206 ? 4.405 -19.207 2.120 1.00 93.75 206 GLY A O 1
ATOM 1658 N N . ARG A 1 207 ? 3.903 -18.385 4.137 1.00 94.12 207 ARG A N 1
ATOM 1659 C CA . ARG A 1 207 ? 4.492 -17.068 3.864 1.00 94.12 207 ARG A CA 1
ATOM 1660 C C . ARG A 1 207 ? 5.994 -17.054 4.089 1.00 94.12 207 ARG A C 1
ATOM 1662 O O . ARG A 1 207 ? 6.478 -17.604 5.073 1.00 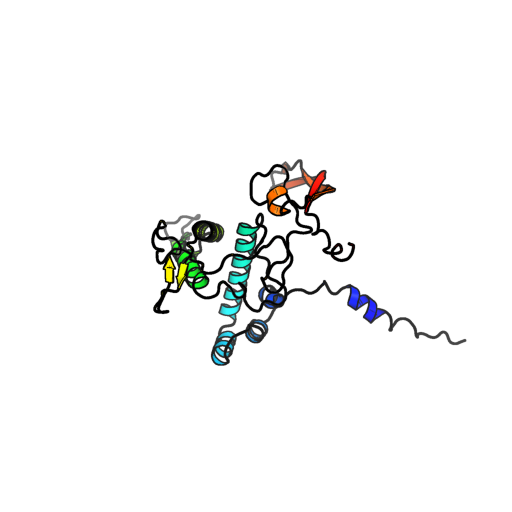94.12 207 ARG A O 1
ATOM 1669 N N . VAL A 1 208 ? 6.704 -16.345 3.217 1.00 95.00 208 VAL A N 1
ATOM 1670 C CA . VAL A 1 208 ? 8.136 -16.086 3.378 1.00 95.00 208 VAL A CA 1
ATOM 1671 C C . VAL A 1 208 ? 8.365 -15.129 4.547 1.00 95.00 208 VAL A C 1
ATOM 1673 O O . VAL A 1 208 ? 7.648 -14.135 4.685 1.00 95.00 208 VAL A O 1
ATOM 1676 N N . CYS A 1 209 ? 9.368 -15.424 5.366 1.00 95.94 209 CYS A N 1
ATOM 1677 C CA . CYS A 1 209 ? 9.809 -14.582 6.469 1.00 95.94 209 CYS A CA 1
ATOM 1678 C C . CYS A 1 209 ? 11.315 -14.310 6.398 1.00 95.94 209 CYS A C 1
ATOM 1680 O O . CYS A 1 209 ? 12.060 -15.001 5.703 1.00 95.94 209 CYS A O 1
ATOM 1682 N N . ASN A 1 210 ? 11.760 -13.283 7.117 1.00 95.81 210 ASN A N 1
ATOM 1683 C CA . ASN A 1 210 ? 13.148 -12.849 7.142 1.00 95.81 210 ASN A CA 1
ATOM 1684 C C . ASN A 1 210 ? 13.771 -13.105 8.521 1.00 95.81 210 ASN A C 1
ATOM 1686 O O . ASN A 1 210 ? 13.332 -12.535 9.517 1.00 95.81 210 ASN A O 1
ATOM 1690 N N . LEU A 1 211 ? 14.818 -13.931 8.582 1.00 94.25 211 LEU A N 1
ATOM 1691 C CA . LEU A 1 211 ? 15.494 -14.258 9.839 1.00 94.25 211 LEU A CA 1
ATOM 1692 C C . LEU A 1 211 ? 16.285 -13.096 10.438 1.00 94.25 211 LEU A C 1
ATOM 1694 O O . LEU A 1 211 ? 16.363 -12.971 11.656 1.00 94.25 211 LEU A O 1
ATOM 1698 N N . THR A 1 212 ? 16.880 -12.249 9.599 1.00 93.25 212 THR A N 1
ATOM 1699 C CA . THR A 1 212 ? 17.729 -11.144 10.066 1.00 93.25 212 THR A CA 1
ATOM 1700 C C . THR A 1 212 ? 16.914 -9.904 10.422 1.00 93.25 212 THR A C 1
ATOM 1702 O O . THR A 1 212 ? 17.443 -8.964 11.017 1.00 93.25 212 THR A O 1
ATOM 1705 N N . SER A 1 213 ? 15.633 -9.866 10.044 1.00 95.19 213 SER A N 1
ATOM 1706 C CA . SER A 1 213 ? 14.764 -8.733 10.337 1.00 95.19 213 SER A CA 1
ATOM 1707 C C . SER A 1 213 ? 14.318 -8.723 11.798 1.00 95.19 213 SER A C 1
ATOM 1709 O O . SER A 1 213 ? 13.957 -9.749 12.375 1.00 95.19 213 SER A O 1
ATOM 1711 N N . ARG A 1 214 ? 14.272 -7.518 12.372 1.00 92.94 214 ARG A N 1
ATOM 1712 C CA . ARG A 1 214 ? 13.645 -7.222 13.673 1.00 92.94 214 ARG A CA 1
ATOM 1713 C C . ARG A 1 214 ? 12.245 -6.611 13.526 1.00 92.94 214 ARG A C 1
ATOM 1715 O O . ARG A 1 214 ? 11.650 -6.190 14.512 1.00 92.94 214 ARG A O 1
ATOM 1722 N N . GLY A 1 215 ? 11.763 -6.478 12.290 1.00 92.31 215 GLY A N 1
ATOM 1723 C CA . GLY A 1 215 ? 10.469 -5.892 11.959 1.00 92.31 215 GLY A CA 1
ATOM 1724 C C . GLY A 1 215 ? 9.340 -6.920 11.913 1.00 92.31 215 GLY A C 1
ATOM 1725 O O . GLY A 1 215 ? 9.454 -8.040 12.406 1.00 92.31 215 GLY A O 1
ATOM 1726 N N . MET A 1 216 ? 8.230 -6.541 11.277 1.00 92.81 216 MET A N 1
ATOM 1727 C CA . MET A 1 216 ? 7.047 -7.404 11.177 1.00 92.81 216 MET A CA 1
ATOM 1728 C C . MET A 1 216 ? 7.223 -8.594 10.225 1.00 92.81 216 MET A C 1
ATOM 1730 O O . MET A 1 216 ? 6.522 -9.592 10.375 1.00 92.81 216 MET A O 1
ATOM 1734 N N . ASP A 1 217 ? 8.183 -8.519 9.301 1.00 94.94 217 ASP A N 1
ATOM 1735 C CA . ASP A 1 217 ? 8.597 -9.622 8.429 1.00 94.94 217 ASP A CA 1
ATOM 1736 C C . ASP A 1 217 ? 9.551 -10.609 9.108 1.00 94.94 217 ASP A C 1
ATOM 1738 O O . ASP A 1 217 ? 9.919 -11.613 8.495 1.00 94.94 217 ASP A O 1
ATOM 1742 N N . SER A 1 218 ? 9.939 -10.350 10.361 1.00 97.19 218 SER A N 1
ATOM 1743 C CA . SER A 1 218 ? 10.718 -11.294 11.155 1.00 97.19 218 SER A CA 1
ATOM 1744 C C . SER A 1 218 ? 10.002 -12.636 11.257 1.00 97.19 218 SER A C 1
ATOM 1746 O O . SER A 1 218 ? 8.788 -12.679 11.466 1.00 97.19 218 SER A O 1
ATOM 1748 N N . CYS A 1 219 ? 10.736 -13.745 11.159 1.00 96.12 219 CYS A N 1
ATOM 1749 C CA . CYS A 1 219 ? 10.149 -15.082 11.275 1.00 96.12 219 CYS A CA 1
ATOM 1750 C C . CYS A 1 219 ? 9.424 -15.319 12.609 1.00 96.12 219 CYS A C 1
ATOM 1752 O O . CYS A 1 219 ? 8.420 -16.030 12.636 1.00 96.12 219 CYS A O 1
ATOM 1754 N N . GLU A 1 220 ? 9.857 -14.679 13.695 1.00 95.00 220 GLU A N 1
ATOM 1755 C CA . GLU A 1 220 ? 9.165 -14.745 14.986 1.00 95.00 220 GLU A CA 1
ATOM 1756 C C . GLU A 1 220 ? 7.757 -14.126 14.911 1.00 95.00 220 GLU A C 1
ATOM 1758 O O . GLU A 1 220 ? 6.766 -14.735 15.327 1.00 95.00 220 GLU A O 1
ATOM 1763 N N . VAL A 1 221 ? 7.653 -12.942 14.297 1.00 95.00 221 VAL A N 1
ATOM 1764 C CA . VAL A 1 221 ? 6.412 -12.159 14.210 1.00 95.00 221 VAL A CA 1
ATOM 1765 C C . VAL A 1 221 ? 5.497 -12.659 13.093 1.00 95.00 221 VAL A C 1
ATOM 1767 O O . VAL A 1 221 ? 4.285 -12.767 13.300 1.00 95.00 221 VAL A O 1
ATOM 1770 N N . MET A 1 222 ? 6.050 -12.966 11.918 1.00 95.62 222 MET A N 1
ATOM 1771 C CA . MET A 1 222 ? 5.306 -13.408 10.738 1.00 95.62 222 MET A CA 1
ATOM 1772 C C . MET A 1 222 ? 4.722 -14.806 10.930 1.00 95.62 222 MET A C 1
ATOM 1774 O O . MET A 1 222 ? 3.556 -15.045 10.601 1.00 95.62 222 MET A O 1
ATOM 1778 N N . CYS A 1 223 ? 5.506 -15.720 11.505 1.00 96.25 223 CYS A N 1
ATOM 1779 C CA . CYS A 1 223 ? 5.083 -17.101 11.712 1.00 96.25 223 CYS A CA 1
ATOM 1780 C C . CYS A 1 223 ? 4.369 -17.311 13.052 1.00 96.25 223 CYS A C 1
ATOM 1782 O O . CYS A 1 223 ? 3.961 -18.432 13.348 1.00 96.25 223 CYS A O 1
ATOM 1784 N N . CYS A 1 224 ? 4.185 -16.249 13.844 1.00 95.19 224 CYS A N 1
ATOM 1785 C CA . CYS A 1 224 ? 3.426 -16.260 15.094 1.00 95.19 224 CYS A CA 1
ATOM 1786 C C . CYS A 1 224 ? 3.914 -17.341 16.073 1.00 95.19 224 CYS A C 1
ATOM 1788 O O . CYS A 1 224 ? 3.115 -18.083 16.640 1.00 95.19 224 CYS A O 1
ATOM 1790 N N . GLY A 1 225 ? 5.236 -17.504 16.186 1.00 93.00 225 GLY A N 1
ATOM 1791 C CA . GLY A 1 225 ? 5.855 -18.522 17.041 1.00 93.00 225 GLY A CA 1
ATOM 1792 C C . GLY A 1 225 ? 5.745 -19.977 16.554 1.00 93.00 225 GLY A C 1
ATOM 1793 O O . GLY A 1 225 ? 6.295 -20.864 17.198 1.00 93.00 225 GLY A O 1
ATOM 1794 N N . ARG A 1 226 ? 5.108 -20.263 15.406 1.00 94.62 226 ARG A N 1
ATOM 1795 C CA . ARG A 1 226 ? 4.991 -21.639 14.865 1.00 94.62 226 ARG A CA 1
ATOM 1796 C C . ARG A 1 226 ? 6.303 -22.202 14.301 1.00 94.62 226 ARG A C 1
ATOM 1798 O O . ARG A 1 226 ? 6.382 -23.392 13.997 1.00 94.62 226 ARG A O 1
ATOM 1805 N N . GLY A 1 227 ? 7.315 -21.353 14.141 1.00 94.75 227 GLY A N 1
ATOM 1806 C CA . GLY A 1 227 ? 8.546 -21.666 13.422 1.00 94.75 227 GLY A CA 1
ATOM 1807 C C . GLY A 1 227 ? 8.378 -21.616 11.900 1.00 94.75 227 GLY A C 1
ATOM 1808 O O . GLY A 1 227 ? 7.325 -21.251 11.368 1.00 94.75 227 GLY A O 1
ATOM 1809 N N . TYR A 1 228 ? 9.446 -21.975 11.197 1.00 96.62 228 TYR A N 1
ATOM 1810 C CA . TYR A 1 228 ? 9.555 -21.908 9.742 1.00 96.62 228 TYR A CA 1
ATOM 1811 C C . TYR A 1 228 ? 10.320 -23.123 9.206 1.00 96.62 228 TYR A C 1
ATOM 1813 O O . TYR A 1 228 ? 11.053 -23.782 9.947 1.00 96.62 228 TYR A O 1
ATOM 1821 N N . ASP A 1 229 ? 10.117 -23.418 7.929 1.00 95.94 229 ASP A N 1
ATOM 1822 C CA . ASP A 1 229 ? 10.889 -24.375 7.146 1.00 95.94 229 ASP A CA 1
ATOM 1823 C C . ASP A 1 229 ? 11.893 -23.623 6.275 1.00 95.94 229 ASP A C 1
ATOM 1825 O O . ASP A 1 229 ? 11.576 -22.572 5.714 1.00 95.94 229 ASP A O 1
ATOM 1829 N N . THR A 1 230 ? 13.105 -24.158 6.160 1.00 96.06 230 THR A N 1
ATOM 1830 C CA . THR A 1 230 ? 14.172 -23.581 5.337 1.00 96.06 230 THR A CA 1
ATOM 1831 C C . THR A 1 230 ? 14.349 -24.428 4.090 1.00 96.06 230 THR A C 1
ATOM 1833 O O . THR A 1 230 ? 14.601 -25.626 4.184 1.00 96.06 230 THR A O 1
ATOM 1836 N N . SER A 1 231 ? 14.225 -23.807 2.922 1.00 94.00 231 SER A N 1
ATOM 1837 C CA . SER A 1 231 ? 14.465 -24.444 1.627 1.00 94.00 231 SER A CA 1
ATOM 1838 C C . SER A 1 231 ? 15.560 -23.692 0.887 1.00 94.00 231 SER A C 1
ATOM 1840 O O . SER A 1 231 ? 15.478 -22.474 0.743 1.00 94.00 231 SER A O 1
ATOM 1842 N N . ARG A 1 232 ? 16.576 -24.405 0.396 1.00 93.75 232 ARG A N 1
ATOM 1843 C CA . ARG A 1 232 ? 17.608 -23.812 -0.456 1.00 93.75 232 ARG A CA 1
ATOM 1844 C C . ARG A 1 232 ? 17.096 -23.744 -1.889 1.00 93.75 232 ARG A C 1
ATOM 1846 O O . ARG A 1 232 ? 16.821 -24.775 -2.497 1.00 93.75 232 ARG A O 1
ATOM 1853 N N . VAL A 1 233 ? 16.967 -22.534 -2.417 1.00 93.31 233 VAL A N 1
ATOM 1854 C CA . VAL A 1 233 ? 16.444 -22.264 -3.758 1.00 93.31 233 VAL A CA 1
ATOM 1855 C C . VAL A 1 233 ? 17.523 -21.573 -4.580 1.00 93.31 233 VAL A C 1
ATOM 1857 O O . VAL A 1 233 ? 18.110 -20.582 -4.149 1.00 93.31 233 VAL A O 1
ATOM 1860 N N . THR A 1 234 ? 17.783 -22.080 -5.783 1.00 94.19 234 THR A N 1
ATOM 1861 C CA . THR A 1 234 ? 18.667 -21.407 -6.738 1.00 94.19 234 THR A CA 1
ATOM 1862 C C . THR A 1 234 ? 17.872 -20.360 -7.509 1.00 94.19 234 THR A C 1
ATOM 1864 O O . THR A 1 234 ? 16.897 -20.679 -8.188 1.00 94.19 234 THR A O 1
ATOM 1867 N N . ARG A 1 235 ? 18.284 -19.098 -7.409 1.00 92.62 235 ARG A N 1
ATOM 1868 C CA . ARG A 1 235 ? 17.682 -17.961 -8.098 1.00 92.62 235 ARG A CA 1
ATOM 1869 C C . ARG A 1 235 ? 18.633 -17.457 -9.175 1.00 92.62 235 ARG A C 1
ATOM 1871 O O . ARG A 1 235 ? 19.794 -17.178 -8.903 1.00 92.62 235 ARG A O 1
ATOM 1878 N N . MET A 1 236 ? 18.124 -17.309 -10.394 1.00 94.62 236 MET A N 1
ATOM 1879 C CA . MET A 1 236 ? 18.862 -16.652 -11.469 1.00 94.62 236 MET A CA 1
ATOM 1880 C C . MET A 1 236 ? 18.781 -15.134 -11.282 1.00 94.62 236 MET A C 1
ATOM 1882 O O . MET A 1 236 ? 17.684 -14.572 -11.204 1.00 94.62 236 MET A O 1
ATOM 1886 N N . THR A 1 237 ? 19.926 -14.472 -11.183 1.00 94.94 237 THR A N 1
ATOM 1887 C CA . THR A 1 237 ? 20.038 -13.022 -11.002 1.00 94.94 237 THR A CA 1
ATOM 1888 C C . THR A 1 237 ? 20.916 -12.419 -12.093 1.00 94.94 237 THR A C 1
ATOM 1890 O O . THR A 1 237 ? 21.771 -13.086 -12.673 1.00 94.94 237 THR A O 1
ATOM 1893 N N . LYS A 1 238 ? 20.684 -11.142 -12.413 1.00 95.69 238 LYS A N 1
ATOM 1894 C CA . LYS A 1 238 ? 21.542 -10.395 -13.337 1.00 95.69 238 LYS A CA 1
ATOM 1895 C C . LYS A 1 238 ? 22.727 -9.839 -12.554 1.00 95.69 238 LYS A C 1
ATOM 1897 O O . LYS A 1 238 ? 22.534 -9.066 -11.620 1.00 95.69 238 LYS A O 1
ATOM 1902 N N . CYS A 1 239 ? 23.929 -10.231 -12.944 1.00 94.94 239 CYS A N 1
ATOM 1903 C CA . CYS A 1 239 ? 25.187 -9.868 -12.298 1.00 94.94 239 CYS A CA 1
ATOM 1904 C C . CYS A 1 239 ? 26.154 -9.264 -13.324 1.00 94.94 239 CYS A C 1
ATOM 1906 O O . CYS A 1 239 ? 25.904 -9.320 -14.533 1.00 94.94 239 CYS A O 1
ATOM 1908 N N . GLU A 1 240 ? 27.252 -8.672 -12.844 1.00 95.62 240 GLU A N 1
ATOM 1909 C CA . GLU A 1 240 ? 28.338 -8.160 -13.697 1.00 95.62 240 GLU A CA 1
ATOM 1910 C C . GLU A 1 240 ? 27.845 -7.245 -14.835 1.00 95.62 240 GLU A C 1
ATOM 1912 O O . GLU A 1 240 ? 28.296 -7.311 -15.981 1.00 95.62 240 GLU A O 1
ATOM 1917 N N . CYS A 1 241 ? 26.863 -6.396 -14.523 1.00 96.38 241 CYS A N 1
ATOM 1918 C CA . CYS A 1 241 ? 26.246 -5.496 -15.485 1.00 96.38 241 CYS A CA 1
ATOM 1919 C C . CYS A 1 241 ? 27.217 -4.389 -15.909 1.00 96.38 241 CYS A C 1
ATOM 1921 O O . CYS A 1 241 ? 27.650 -3.584 -15.085 1.00 96.38 241 CYS A O 1
ATOM 1923 N N . LYS A 1 242 ? 27.503 -4.298 -17.211 1.00 95.88 242 LYS A N 1
ATOM 1924 C CA . LYS A 1 242 ? 28.356 -3.260 -17.801 1.00 95.88 242 LYS A CA 1
ATOM 1925 C C . LYS A 1 242 ? 27.565 -2.405 -18.779 1.00 95.88 242 LYS A C 1
ATOM 1927 O O . LYS A 1 242 ? 26.797 -2.909 -19.602 1.00 95.88 242 LYS A O 1
ATOM 1932 N N . PHE A 1 243 ? 27.761 -1.094 -18.688 1.00 96.25 243 PHE A N 1
ATOM 1933 C CA . PHE A 1 243 ? 27.206 -0.154 -19.650 1.00 96.25 243 PHE A CA 1
ATOM 1934 C C . PHE A 1 243 ? 28.105 -0.074 -20.883 1.00 96.25 243 PHE A C 1
ATOM 1936 O O . PHE A 1 243 ? 29.302 0.186 -20.780 1.00 96.25 243 PHE A O 1
ATOM 1943 N N . HIS A 1 244 ? 27.513 -0.279 -22.052 1.00 94.38 244 HIS A N 1
ATOM 1944 C CA . HIS A 1 244 ? 28.156 -0.115 -23.344 1.00 94.38 244 HIS A CA 1
ATOM 1945 C C . HIS A 1 244 ? 27.724 1.228 -23.939 1.00 94.38 244 HIS A C 1
ATOM 1947 O O . HIS A 1 244 ? 26.545 1.440 -24.241 1.00 94.38 244 HIS A O 1
ATOM 1953 N N . TRP A 1 245 ? 28.690 2.138 -24.097 1.00 89.75 245 TRP 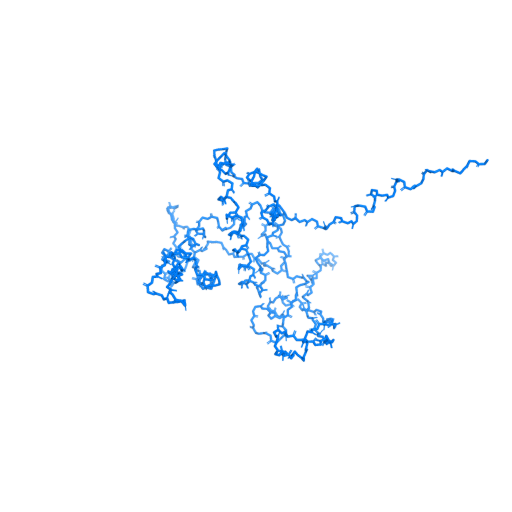A N 1
ATOM 1954 C CA . TRP A 1 245 ? 28.491 3.414 -24.787 1.00 89.75 245 TRP A CA 1
ATOM 1955 C C . TRP A 1 245 ? 27.976 3.151 -26.211 1.00 89.75 245 TRP A C 1
ATOM 1957 O O . TRP A 1 245 ? 28.516 2.268 -26.868 1.00 89.75 245 TRP A O 1
ATOM 1967 N N . CYS A 1 246 ? 26.951 3.893 -26.657 1.00 83.56 246 CYS A N 1
ATOM 1968 C CA . CYS A 1 246 ? 25.952 3.556 -27.704 1.00 83.56 246 CYS A CA 1
ATOM 1969 C C . CYS A 1 246 ? 24.652 2.864 -27.217 1.00 83.56 246 CYS A C 1
ATOM 1971 O O . CYS A 1 246 ? 23.797 2.509 -28.026 1.00 83.56 246 CYS A O 1
ATOM 1973 N N . CYS A 1 247 ? 24.462 2.851 -25.886 1.00 89.00 247 CYS A N 1
ATOM 1974 C CA . CYS A 1 247 ? 23.184 2.900 -25.146 1.00 89.00 247 CYS A CA 1
ATOM 1975 C C . CYS A 1 247 ? 22.575 1.569 -24.677 1.00 89.00 247 CYS A C 1
ATOM 1977 O O . CYS A 1 247 ? 21.352 1.439 -24.629 1.00 89.00 247 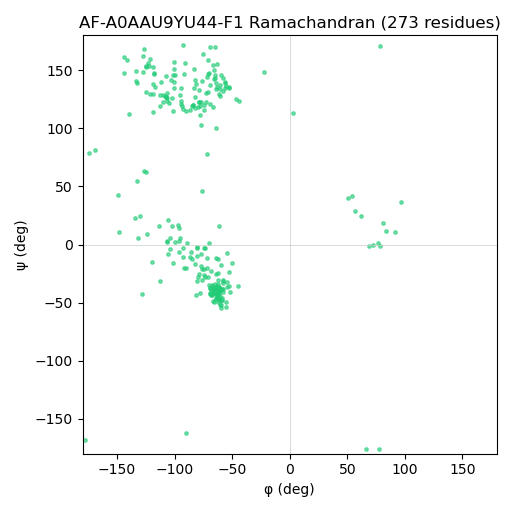CYS A O 1
ATOM 1979 N N . ALA A 1 248 ? 23.394 0.600 -24.254 1.00 94.62 248 ALA A N 1
ATOM 1980 C CA . ALA A 1 248 ? 22.880 -0.649 -23.681 1.00 94.62 248 ALA A CA 1
ATOM 1981 C C . ALA A 1 248 ? 23.599 -1.064 -22.392 1.00 94.62 248 ALA A C 1
ATOM 1983 O O . ALA A 1 248 ? 24.821 -0.984 -22.296 1.00 94.62 248 ALA A O 1
ATOM 1984 N N . VAL A 1 249 ? 22.844 -1.576 -21.417 1.00 96.25 249 VAL A N 1
ATOM 1985 C CA . VAL A 1 249 ? 23.395 -2.305 -20.266 1.00 96.25 249 VAL A CA 1
ATOM 1986 C C . VAL A 1 249 ? 23.365 -3.792 -20.598 1.00 96.25 249 VAL A C 1
ATOM 1988 O O . VAL A 1 249 ? 22.306 -4.330 -20.920 1.00 96.25 249 VAL A O 1
ATOM 1991 N N . ARG A 1 250 ? 24.518 -4.462 -20.534 1.00 96.44 250 ARG A N 1
ATOM 1992 C CA . ARG A 1 250 ? 24.626 -5.915 -20.711 1.00 96.44 250 ARG A CA 1
ATOM 1993 C C . ARG A 1 250 ? 25.036 -6.545 -19.389 1.00 96.44 250 ARG A C 1
ATOM 1995 O O . ARG A 1 250 ? 26.010 -6.110 -18.788 1.00 96.44 250 ARG A O 1
ATOM 2002 N N . CYS A 1 251 ? 24.296 -7.557 -18.957 1.00 97.50 251 CYS A N 1
ATOM 2003 C CA . CYS A 1 251 ? 24.544 -8.302 -17.724 1.00 97.50 251 CYS A CA 1
ATOM 2004 C C . CYS A 1 251 ? 24.714 -9.787 -18.040 1.00 97.50 251 CYS A C 1
ATOM 2006 O O . CYS A 1 251 ? 24.180 -10.267 -19.043 1.00 97.50 251 CYS A O 1
ATOM 2008 N N . GLN A 1 252 ? 25.398 -10.507 -17.160 1.00 97.44 252 GLN A N 1
ATOM 2009 C CA . GLN A 1 252 ? 25.455 -11.966 -17.181 1.00 97.44 252 GLN A CA 1
ATOM 2010 C C . GLN A 1 252 ? 24.336 -12.548 -16.308 1.00 97.44 252 GLN A C 1
ATOM 2012 O O . GLN A 1 252 ? 23.818 -11.868 -15.418 1.00 97.44 252 GLN A O 1
ATOM 2017 N N . ASP A 1 253 ? 23.946 -13.791 -16.584 1.00 96.75 253 ASP A N 1
ATOM 2018 C CA . ASP A 1 253 ? 23.048 -14.559 -15.723 1.00 96.75 253 ASP A CA 1
ATOM 2019 C C . ASP A 1 253 ? 23.877 -15.352 -14.711 1.00 96.75 253 ASP A C 1
ATOM 2021 O O . ASP A 1 253 ? 24.639 -16.243 -15.084 1.00 96.75 253 ASP A O 1
ATOM 2025 N N . CYS A 1 254 ? 23.730 -15.016 -13.431 1.00 95.94 254 CYS A N 1
ATOM 2026 C CA . CYS A 1 254 ? 24.355 -15.723 -12.321 1.00 95.94 254 CYS A CA 1
ATOM 2027 C C . CYS A 1 254 ? 23.334 -16.604 -11.606 1.00 95.94 254 CYS A C 1
ATOM 2029 O O . CYS A 1 254 ? 22.187 -16.207 -11.397 1.00 95.94 254 CYS A O 1
ATOM 2031 N N . LEU A 1 255 ? 23.766 -17.792 -11.186 1.00 95.12 255 LEU A N 1
ATOM 2032 C CA . LEU A 1 255 ? 22.997 -18.651 -10.294 1.00 95.12 255 LEU A CA 1
ATOM 2033 C C . LEU A 1 255 ? 23.405 -18.362 -8.852 1.00 95.12 255 LEU A C 1
ATOM 2035 O O . LEU A 1 255 ? 24.549 -18.589 -8.465 1.00 95.12 255 LEU A O 1
ATOM 2039 N N . GLU A 1 256 ? 22.459 -17.879 -8.059 1.00 93.69 256 GLU A N 1
ATOM 2040 C CA . GLU A 1 256 ? 22.645 -17.594 -6.643 1.00 93.69 256 GLU A CA 1
ATOM 2041 C C . GLU A 1 256 ? 21.841 -18.600 -5.815 1.00 93.69 256 GLU A C 1
ATOM 2043 O O . GLU A 1 256 ? 20.630 -18.733 -5.990 1.00 93.69 256 GLU A O 1
ATOM 2048 N N . ALA A 1 257 ? 22.498 -19.342 -4.925 1.00 92.38 257 ALA A N 1
ATOM 2049 C CA . ALA A 1 257 ? 21.811 -20.225 -3.987 1.00 92.38 257 ALA A CA 1
ATOM 2050 C C . ALA A 1 257 ? 21.415 -19.428 -2.739 1.00 92.38 257 ALA A C 1
ATOM 2052 O O . ALA A 1 257 ? 22.282 -18.955 -2.008 1.00 92.38 257 ALA A O 1
ATOM 2053 N N . LEU A 1 258 ? 20.111 -19.291 -2.499 1.00 92.88 258 LEU A N 1
ATOM 2054 C CA . LEU A 1 258 ? 19.555 -18.555 -1.367 1.00 92.88 258 LEU A CA 1
ATOM 2055 C C . LEU A 1 258 ? 18.741 -19.494 -0.482 1.00 92.88 258 LEU A C 1
ATOM 2057 O O . LEU A 1 258 ? 17.954 -20.305 -0.974 1.00 92.88 258 LEU A O 1
ATOM 2061 N N . ASP A 1 259 ? 18.894 -19.353 0.828 1.00 93.75 259 ASP A N 1
ATOM 2062 C CA . ASP A 1 259 ? 18.050 -20.051 1.789 1.00 93.75 259 ASP A CA 1
ATOM 2063 C C . ASP A 1 259 ? 16.766 -19.225 2.002 1.00 93.75 259 ASP A C 1
ATOM 2065 O O . ASP A 1 259 ? 16.808 -18.055 2.385 1.00 93.75 259 ASP A O 1
ATOM 2069 N N . VAL A 1 260 ? 15.611 -19.817 1.692 1.00 95.50 260 VAL A N 1
ATOM 2070 C CA . VAL A 1 260 ? 14.287 -19.194 1.818 1.00 95.50 260 VAL A CA 1
ATOM 2071 C C . VAL A 1 260 ? 13.561 -19.806 3.009 1.00 95.50 260 VAL A C 1
ATOM 2073 O O . VAL A 1 260 ? 13.390 -21.025 3.082 1.00 95.50 260 VAL A O 1
ATOM 2076 N N . HIS A 1 261 ? 13.097 -18.957 3.925 1.00 96.81 261 HIS A N 1
ATOM 2077 C CA . HIS A 1 261 ? 12.380 -19.372 5.130 1.00 96.81 261 HIS A CA 1
ATOM 2078 C C . HIS A 1 261 ? 10.882 -19.154 4.966 1.00 96.81 261 HIS A C 1
ATOM 2080 O O . HIS A 1 261 ? 10.443 -18.045 4.658 1.00 96.81 261 HIS A O 1
ATOM 2086 N N . THR A 1 262 ? 10.096 -20.203 5.193 1.00 96.25 262 THR A N 1
ATOM 2087 C CA . THR A 1 262 ? 8.647 -20.199 4.985 1.00 96.25 262 THR A CA 1
ATOM 2088 C C . THR A 1 262 ? 7.917 -20.627 6.252 1.00 96.25 262 THR A C 1
ATOM 2090 O O . THR A 1 262 ? 8.257 -21.634 6.861 1.00 96.25 262 THR A O 1
ATOM 2093 N N . CYS A 1 263 ? 6.905 -19.873 6.671 1.00 96.44 263 CYS A N 1
ATOM 2094 C CA . CYS A 1 263 ? 6.176 -20.132 7.907 1.00 96.44 263 CYS A CA 1
ATOM 2095 C C . CYS A 1 263 ? 5.418 -21.462 7.887 1.00 96.44 263 CYS A C 1
ATOM 2097 O O . CYS A 1 263 ? 4.651 -21.744 6.961 1.00 96.44 263 CYS A O 1
ATOM 2099 N N . LYS A 1 264 ? 5.542 -22.220 8.980 1.00 95.94 264 LYS A N 1
ATOM 2100 C CA . LYS A 1 264 ? 4.847 -23.497 9.161 1.00 95.94 264 LYS A CA 1
ATOM 2101 C C . LYS A 1 264 ? 3.331 -23.325 9.243 1.00 95.94 264 LYS A C 1
ATOM 2103 O O . LYS A 1 264 ? 2.817 -22.301 9.723 1.00 95.94 264 LYS A O 1
ATOM 2108 N N . ALA A 1 265 ? 2.616 -24.356 8.801 1.00 91.31 265 ALA A N 1
ATOM 2109 C CA . ALA A 1 265 ? 1.180 -24.474 9.010 1.00 91.31 265 ALA A CA 1
ATOM 2110 C C . ALA A 1 265 ? 0.844 -24.571 10.514 1.00 91.31 265 ALA A C 1
ATOM 2112 O O . ALA A 1 265 ? 1.696 -24.974 11.312 1.00 91.31 265 ALA A O 1
ATOM 2113 N N . PRO A 1 266 ? -0.377 -24.191 10.932 1.00 85.69 266 PRO A N 1
ATOM 2114 C CA . PRO A 1 266 ? -0.865 -24.516 12.267 1.00 85.69 266 PRO A CA 1
ATOM 2115 C C . PRO A 1 266 ? -0.792 -26.031 12.478 1.00 85.69 266 PRO A C 1
ATOM 2117 O O . PRO A 1 266 ? -1.154 -26.790 11.579 1.00 85.69 266 PRO A O 1
ATOM 2120 N N . LYS A 1 267 ? -0.329 -26.479 13.651 1.00 78.25 267 LYS A N 1
ATOM 2121 C CA . LYS A 1 267 ? -0.483 -27.887 14.039 1.00 78.25 267 LYS A CA 1
ATOM 2122 C C . LYS A 1 267 ? -1.985 -28.167 14.071 1.00 78.25 267 LYS A C 1
ATOM 2124 O O . LYS A 1 267 ? -2.717 -27.376 14.666 1.00 78.25 267 LYS A O 1
ATOM 2129 N N . SER A 1 268 ? -2.447 -29.207 13.381 1.00 65.25 268 SER A N 1
ATOM 2130 C CA . SER A 1 268 ? -3.865 -29.564 13.388 1.00 65.25 268 SER A CA 1
ATOM 2131 C C . SER A 1 268 ? -4.348 -29.702 14.832 1.00 65.25 268 SER A C 1
ATOM 2133 O O . SER A 1 268 ? -3.670 -30.293 15.675 1.00 65.25 268 SER A O 1
ATOM 2135 N N . ALA A 1 269 ? -5.522 -29.143 15.120 1.00 52.59 269 ALA A N 1
ATOM 2136 C CA . ALA A 1 269 ? -6.283 -29.522 16.296 1.00 52.59 269 ALA A CA 1
ATOM 2137 C C . ALA A 1 269 ? -6.849 -30.922 16.036 1.00 52.59 269 ALA A C 1
ATOM 2139 O O . ALA A 1 269 ? -7.993 -31.069 15.637 1.00 52.59 269 ALA A O 1
ATOM 2140 N N . ASP A 1 270 ? -5.996 -31.929 16.186 1.00 49.56 270 ASP A N 1
ATOM 2141 C CA . ASP A 1 270 ? -6.387 -33.336 16.217 1.00 49.56 270 ASP A CA 1
ATOM 2142 C C . ASP A 1 270 ? -5.680 -33.996 17.407 1.00 49.56 270 ASP A C 1
ATOM 2144 O O . ASP A 1 270 ? -4.899 -34.926 17.266 1.00 49.56 270 ASP A O 1
ATOM 2148 N N . TRP A 1 271 ? -5.882 -33.408 18.593 1.00 42.84 2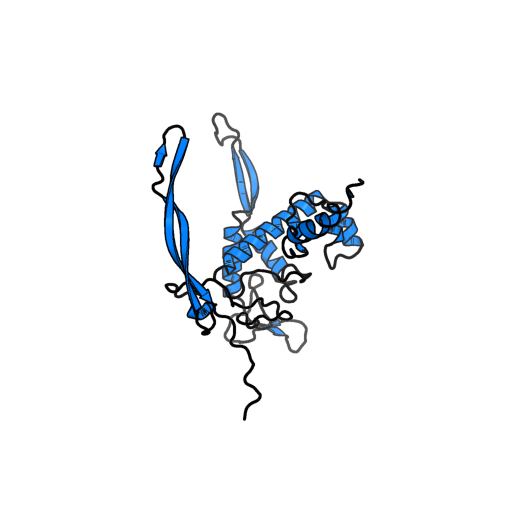71 TRP A N 1
ATOM 2149 C CA . TRP A 1 271 ? -5.500 -33.956 19.905 1.00 42.84 271 TRP A CA 1
ATOM 2150 C C . TRP A 1 271 ? -6.476 -33.491 21.002 1.00 42.84 271 TRP A C 1
ATOM 2152 O O . TRP A 1 271 ? -6.084 -33.140 22.111 1.00 42.84 271 TRP A O 1
ATOM 2162 N N . THR A 1 272 ? -7.777 -33.497 20.707 1.00 45.31 272 THR A N 1
ATOM 2163 C CA . THR A 1 272 ? -8.834 -33.455 21.732 1.00 45.31 272 THR A CA 1
ATOM 2164 C C . THR A 1 272 ? -9.776 -34.638 21.555 1.00 45.31 272 THR A C 1
ATOM 2166 O O . THR A 1 272 ? -10.948 -34.452 21.271 1.00 45.31 272 THR A O 1
ATOM 2169 N N . THR A 1 273 ? -9.234 -35.849 21.699 1.00 43.06 273 THR A N 1
ATOM 2170 C CA . THR A 1 273 ? -9.918 -37.057 22.201 1.00 43.06 273 THR A CA 1
ATOM 2171 C C . THR A 1 273 ? -8.841 -38.112 22.440 1.00 43.06 273 THR A C 1
ATOM 2173 O O . THR A 1 273 ? -8.575 -38.929 21.565 1.00 43.06 273 THR A O 1
ATOM 2176 N N . SER A 1 274 ? -8.159 -38.042 23.583 1.00 38.19 274 SER A N 1
ATOM 2177 C CA . SER A 1 274 ? -7.432 -39.161 24.210 1.00 38.19 274 SER A CA 1
ATOM 2178 C C . SER A 1 274 ? -6.911 -38.713 25.573 1.00 38.19 274 SER A C 1
ATOM 2180 O O . SER A 1 274 ? -5.756 -38.316 25.680 1.00 38.19 274 SER A O 1
ATOM 2182 N N . THR A 1 275 ? -7.813 -38.702 26.556 1.00 33.97 275 THR A N 1
ATOM 2183 C CA . THR A 1 275 ? -7.665 -39.156 27.958 1.00 33.97 275 THR A CA 1
ATOM 2184 C C . THR A 1 275 ? -8.936 -38.792 28.699 1.00 33.97 275 THR A C 1
ATOM 2186 O O . THR A 1 275 ? -9.301 -37.596 28.636 1.00 33.97 275 THR A O 1
#

InterPro domains:
  IPR005817 Wnt [PF00110] (44-103)
  IPR005817 Wnt [PF00110] (111-264)
  IPR005817 Wnt [PR01349] (122-136)
  IPR005817 Wnt [PR01349] (182-193)
  IPR005817 Wnt [PTHR12027] (111-264)
  IPR005817 Wnt [SM00097] (43-264)
  IPR009140 Wnt-2 protein [PR01842] (37-48)
  IPR009140 Wnt-2 protein [PR01842] (89-99)
  IPR018161 Wnt protein, conserved site [PS00246] (121-130)
  IPR043158 Wnt, C-terminal domain [G3DSA:3.30.2460.20] (204-264)

Foldseek 3Di:
DDDDPPPDPPCVVVVVVVPPPPDDAPLVQLVPPDHFLLVVLVSQPPDDPVSSVVSVVCRVVSNVVSVVLVVVLVLQLVLCVLALCNSDFDRPASDSRHPFQPDLNVVLLVVLQVVQFDKDKQADDDPRDNPDIDIDTDGDDCNSSSVLVSVLVVVEFEWEQDPVNPDTDGPDPVDDTDDSNHHYGHDDQDPLQDPDVVSRHHHLAFPWADCVDPDCSHQCNSLVNQFWDKDWDWDWDWAPWDDDPVGDIDTDTDTDTDIIIGHHDPDDPPPPDDD

Sequence (275 aa):
MNVPLGGIWLWLPLLLTWLTPEVSSSWWYMRATGGSSRVMCDNVPGLVSRQRQLCHRHPDVMRAIGLGVAEWTAECQHQFRQHRWNCNTLDRDHSLFGRVLLRTCLCLFLQAVKRFLKQECKCHGVSGSCTLRTCWLAMADFRKTGDYLWRKYNGAIQVVMNQDGTGFTVANKRFKKPTKNDLVYFENSPDYCIRDREAGSLGTAGRVCNLTSRGMDSCEVMCCGRGYDTSRVTRMTKCECKFHWCCAVRCQDCLEALDVHTCKAPKSADWTTST

Radius of gyration: 26.04 Å; Cα contacts (8 Å, |Δi|>4): 335; chains: 1; bounding box: 59×85×71 Å